Protein AF-A0A259YCR8-F1 (afdb_monomer_lite)

Foldseek 3Di:
DEADDCVLVVQPCVVVPPQKFKQFADPDLWDQDPVQKTKHKIKIAGFLDPVSQVSCCVVVVCHPVNCVPDDVLSRLQIKIKMWIDHPPDDIYIYIRDRALVSVQVCCCVPVVDHDDPLNRLLNVLSRLLSNQQLFFPVCLLLSLVLSLLSLLLSQLPPPVDPLSVLLCVPPVVVSVVVNVVSVVVSVVRSVVSVVVVHDSCRTSSNDHPVRSLVVSLVSLLVDDDDDQSVVLNVVLVVLVVVVVVCVVDPDVVSVVVNVVSSRHVSNSNSVRRSNRSSCVSVVVVVVPPPDDDDDDDDDDDDDPDDDDDPPPPDDDDDDDDDDDDDDDDDYDDDDDD

Sequence (337 aa):
MARYLPANDPYELRDFTYMRIEQHDFDPRTVDLPDWRTLRLFTTRAQLGRELFEHLETERGIAEHSLTAIDIRELTRPSFCASLTGSDQPIDVWEYMRTPDELAHHLAVDAGVELPDTARLHMHADSTLAEYADLHLDNLGLVFQVESLRRDLAVLSESATDDAAIAAQTHTPELLQHLQTVEAQLDVHRAATVLGETSSHELIGTLDDEVTREARVAELRSWPGGDHTRATVENLHEAIEVSRAAAHHDVVDHIDRSIDLTRDFSTDMSHVRIREWSEQATGLDRSKLVQTERRVAGTQATGIRYEPRVDHLNRSPVGPHRRRFDAPPPAQRRPTM

Radius of gyration: 26.21 Å; chains: 1; bounding box: 49×85×87 Å

pLDDT: mean 76.66, std 19.99, range [27.73, 96.88]

Structure (mmCIF, N/CA/C/O backbone):
data_AF-A0A259YCR8-F1
#
_entry.id   AF-A0A259YCR8-F1
#
loop_
_atom_site.group_PDB
_atom_site.id
_atom_site.type_symbol
_atom_site.label_atom_id
_atom_site.label_alt_id
_atom_site.label_comp_id
_atom_site.label_asym_id
_atom_site.label_entity_id
_atom_site.label_seq_id
_atom_site.pdbx_PDB_ins_code
_atom_site.Cartn_x
_atom_site.Cartn_y
_atom_site.Cartn_z
_atom_site.occupancy
_atom_site.B_iso_or_equiv
_atom_site.auth_seq_id
_atom_site.auth_comp_id
_atom_site.auth_asym_id
_atom_site.auth_atom_id
_atom_site.pdbx_PDB_model_num
ATOM 1 N N . MET A 1 1 ? -0.801 -26.664 -6.034 1.00 55.19 1 MET A N 1
ATOM 2 C CA . MET A 1 1 ? -1.018 -26.303 -7.449 1.00 55.19 1 MET A CA 1
ATOM 3 C C . MET A 1 1 ? -0.803 -24.807 -7.575 1.00 55.19 1 MET A C 1
ATOM 5 O O . MET A 1 1 ? -1.453 -24.056 -6.864 1.00 55.19 1 MET A O 1
ATOM 9 N N . ALA A 1 2 ? 0.120 -24.374 -8.434 1.00 63.59 2 ALA A N 1
ATOM 10 C CA . ALA A 1 2 ? 0.360 -22.948 -8.645 1.00 63.59 2 ALA A CA 1
ATOM 11 C C . ALA A 1 2 ? -0.602 -22.384 -9.706 1.00 63.59 2 ALA A C 1
ATOM 13 O O . ALA A 1 2 ? -0.761 -22.977 -10.776 1.00 63.59 2 ALA A O 1
ATOM 14 N N . ARG A 1 3 ? -1.230 -21.245 -9.413 1.00 78.38 3 ARG A N 1
ATOM 15 C CA . ARG A 1 3 ? -2.087 -20.459 -10.306 1.00 78.38 3 ARG A CA 1
ATOM 16 C C . ARG A 1 3 ? -1.306 -19.222 -10.739 1.00 78.38 3 ARG A C 1
ATOM 18 O O . ARG A 1 3 ? -1.107 -18.304 -9.953 1.00 78.38 3 ARG A O 1
ATOM 25 N N . TYR A 1 4 ? -0.865 -19.232 -11.991 1.00 81.50 4 TYR A N 1
ATOM 26 C CA . TYR A 1 4 ? -0.152 -18.137 -12.642 1.00 81.50 4 TYR A CA 1
ATOM 27 C C . TYR A 1 4 ? -0.890 -17.767 -13.928 1.00 81.50 4 TYR A C 1
ATOM 29 O O . TYR A 1 4 ? -1.322 -18.653 -14.672 1.00 81.50 4 TYR A O 1
ATOM 37 N N . LEU A 1 5 ? -1.040 -16.467 -14.176 1.00 81.38 5 LEU A N 1
ATOM 38 C CA . LEU A 1 5 ? -1.715 -15.916 -15.346 1.00 81.38 5 LEU A CA 1
ATOM 39 C C . LEU A 1 5 ? -0.681 -15.183 -16.219 1.00 81.38 5 LEU A C 1
ATOM 41 O O . LEU A 1 5 ? -0.393 -14.022 -15.946 1.00 81.38 5 LEU A O 1
ATOM 45 N N . PRO A 1 6 ? -0.150 -15.794 -17.299 1.00 82.12 6 PRO A N 1
ATOM 46 C CA . PRO A 1 6 ? 0.869 -15.156 -18.146 1.00 82.12 6 PRO A CA 1
ATOM 47 C C . PRO A 1 6 ? 0.427 -13.819 -18.762 1.00 82.12 6 PRO A C 1
ATOM 49 O O . PRO A 1 6 ? 1.246 -12.964 -19.067 1.00 82.12 6 PRO A O 1
ATOM 52 N N . ALA A 1 7 ? -0.883 -13.602 -18.924 1.00 84.38 7 ALA A N 1
ATOM 53 C CA . ALA A 1 7 ? -1.431 -12.325 -19.384 1.00 84.38 7 ALA A CA 1
ATOM 54 C C . ALA A 1 7 ? -1.259 -11.177 -18.367 1.00 84.38 7 ALA A C 1
ATOM 56 O O . ALA A 1 7 ? -1.391 -10.011 -18.740 1.00 84.38 7 ALA A O 1
ATOM 57 N N . ASN A 1 8 ? -0.977 -11.486 -17.100 1.00 84.75 8 ASN A N 1
ATOM 58 C CA . ASN A 1 8 ? -0.724 -10.519 -16.033 1.00 84.75 8 ASN A CA 1
ATOM 59 C C . ASN A 1 8 ? 0.773 -10.258 -15.809 1.00 84.75 8 ASN A C 1
ATOM 61 O O . ASN A 1 8 ? 1.111 -9.336 -15.075 1.00 84.75 8 ASN A O 1
ATOM 65 N N . ASP A 1 9 ? 1.644 -11.007 -16.486 1.00 83.56 9 ASP A N 1
ATOM 66 C CA . ASP A 1 9 ? 3.096 -10.847 -16.452 1.00 83.56 9 ASP A CA 1
ATOM 67 C C . ASP A 1 9 ? 3.662 -10.770 -17.887 1.00 83.56 9 ASP A C 1
ATOM 69 O O . ASP A 1 9 ? 4.255 -11.722 -18.401 1.00 83.56 9 ASP A O 1
ATOM 73 N N . PRO A 1 10 ? 3.454 -9.639 -18.591 1.00 81.88 10 PRO A N 1
ATOM 74 C CA . PRO A 1 10 ? 3.859 -9.483 -19.991 1.00 81.88 10 PRO A CA 1
ATOM 75 C C . PRO A 1 10 ? 5.384 -9.483 -20.201 1.00 81.88 10 PRO A C 1
ATOM 77 O O . PRO A 1 10 ? 5.845 -9.557 -21.346 1.00 81.88 10 PRO A O 1
ATOM 80 N N . TYR A 1 11 ? 6.169 -9.415 -19.123 1.00 83.25 11 TYR A N 1
ATOM 81 C CA . TYR A 1 11 ? 7.629 -9.386 -19.153 1.00 83.25 11 TYR A CA 1
ATOM 82 C C . TYR A 1 11 ? 8.285 -10.646 -18.557 1.00 83.25 11 TYR A C 1
ATOM 84 O O . TYR A 1 11 ? 9.507 -10.720 -18.583 1.00 83.25 11 TYR A O 1
ATOM 92 N N . GLU A 1 12 ? 7.501 -11.643 -18.122 1.00 82.31 12 GLU A N 1
ATOM 93 C CA . GLU A 1 12 ? 7.972 -12.907 -17.511 1.00 82.31 12 GLU A CA 1
ATOM 94 C C . GLU A 1 12 ? 8.802 -12.710 -16.221 1.00 82.31 12 GLU A C 1
ATOM 96 O O . GLU A 1 12 ? 9.671 -13.507 -15.866 1.00 82.31 12 GLU A O 1
ATOM 101 N N . LEU A 1 13 ? 8.455 -11.665 -15.461 1.00 82.19 13 LEU A N 1
ATOM 102 C CA . LEU A 1 13 ? 9.051 -11.290 -14.177 1.00 82.19 13 LEU A CA 1
ATOM 103 C C . LEU A 1 13 ? 8.842 -12.337 -13.072 1.00 82.19 13 LEU A C 1
ATOM 105 O O . LEU A 1 13 ? 9.483 -12.245 -12.024 1.00 82.19 13 LEU A O 1
ATOM 109 N N . ARG A 1 14 ? 7.949 -13.316 -13.261 1.00 80.00 14 ARG A N 1
ATOM 110 C CA . ARG A 1 14 ? 7.678 -14.389 -12.295 1.00 80.00 14 ARG A CA 1
ATOM 111 C C . ARG A 1 14 ? 8.935 -15.139 -11.883 1.00 80.00 14 ARG A C 1
ATOM 113 O O . ARG A 1 14 ? 9.144 -15.352 -10.688 1.00 80.00 14 ARG A O 1
ATOM 120 N N . ASP A 1 15 ? 9.759 -15.499 -12.861 1.00 73.94 15 ASP A N 1
ATOM 121 C CA . ASP A 1 15 ? 11.002 -16.238 -12.641 1.00 73.94 15 ASP A CA 1
ATOM 122 C C . ASP A 1 15 ? 12.147 -15.303 -12.186 1.00 73.94 15 ASP A C 1
ATOM 124 O O . ASP A 1 15 ? 13.208 -15.758 -11.756 1.00 73.94 15 ASP A O 1
ATOM 128 N N . PHE A 1 16 ? 11.914 -13.984 -12.191 1.00 73.44 16 PHE A N 1
ATOM 129 C CA . PHE A 1 16 ? 12.841 -12.947 -11.736 1.00 73.44 16 PHE A CA 1
ATOM 130 C C . PHE A 1 16 ? 12.742 -12.684 -10.219 1.00 73.44 16 PHE A C 1
ATOM 132 O O . PHE A 1 16 ? 12.658 -11.552 -9.736 1.00 73.44 16 PHE A O 1
ATOM 139 N N . THR A 1 17 ? 12.744 -13.762 -9.432 1.00 59.66 17 THR A N 1
ATOM 140 C CA . THR A 1 17 ? 12.384 -13.752 -8.003 1.00 59.66 17 THR A CA 1
ATOM 141 C C . THR A 1 17 ? 13.318 -12.926 -7.113 1.00 59.66 17 THR A C 1
ATOM 143 O O . THR A 1 17 ? 12.891 -12.449 -6.066 1.00 59.66 17 THR A O 1
ATOM 146 N N . TYR A 1 18 ? 14.583 -12.745 -7.506 1.00 58.38 18 TYR A N 1
ATOM 147 C CA . TYR A 1 18 ? 15.628 -12.145 -6.662 1.00 58.38 18 TYR A CA 1
ATOM 148 C C . TYR A 1 18 ? 15.601 -10.609 -6.572 1.00 58.38 18 TYR A C 1
ATOM 150 O O . TYR A 1 18 ? 16.299 -10.057 -5.729 1.00 58.38 18 TYR A O 1
ATOM 158 N N . MET A 1 19 ? 14.799 -9.930 -7.400 1.00 62.97 19 MET A N 1
ATOM 159 C CA . MET A 1 19 ? 14.657 -8.459 -7.419 1.00 62.97 19 MET A CA 1
ATOM 160 C C . MET A 1 19 ? 13.206 -8.005 -7.178 1.00 62.97 19 MET A C 1
ATOM 162 O O . MET A 1 19 ? 12.819 -6.883 -7.522 1.00 62.97 19 MET A O 1
ATOM 166 N N . ARG A 1 20 ? 12.368 -8.897 -6.634 1.00 71.69 20 ARG A N 1
ATOM 167 C CA . ARG A 1 20 ? 10.995 -8.573 -6.241 1.00 71.69 20 ARG A CA 1
ATOM 168 C C . ARG A 1 20 ? 11.004 -8.019 -4.822 1.00 71.69 20 ARG A C 1
ATOM 170 O O . ARG A 1 20 ? 11.375 -8.717 -3.884 1.00 71.69 20 ARG A O 1
ATOM 177 N N . ILE A 1 21 ? 10.555 -6.779 -4.674 1.00 74.81 21 ILE A N 1
ATOM 178 C CA . ILE A 1 21 ? 10.291 -6.173 -3.370 1.00 74.81 21 ILE A CA 1
ATOM 179 C C . ILE A 1 21 ? 8.923 -6.666 -2.911 1.00 74.81 21 ILE A C 1
ATOM 181 O O . ILE A 1 21 ? 7.919 -6.444 -3.594 1.00 74.81 21 ILE A O 1
ATOM 185 N N . GLU A 1 22 ? 8.899 -7.360 -1.777 1.00 76.19 22 GLU A N 1
ATOM 186 C CA . GLU A 1 22 ? 7.677 -7.783 -1.097 1.00 76.19 22 GLU A CA 1
ATOM 187 C C . GLU A 1 22 ? 7.217 -6.651 -0.169 1.00 76.19 22 GLU A C 1
ATOM 189 O O . GLU A 1 22 ? 7.968 -6.210 0.696 1.00 76.19 22 GLU A O 1
ATOM 194 N N . GLN A 1 23 ? 6.007 -6.141 -0.394 1.00 73.19 23 GLN A N 1
ATOM 195 C CA . GLN A 1 23 ? 5.425 -5.029 0.357 1.00 73.19 23 GLN A CA 1
ATOM 196 C C . GLN A 1 23 ? 4.625 -5.573 1.543 1.00 73.19 23 GLN A C 1
ATOM 198 O O . GLN A 1 23 ? 3.886 -6.550 1.402 1.00 73.19 23 GLN A O 1
ATOM 203 N N . HIS A 1 24 ? 4.821 -4.954 2.708 1.00 62.03 24 HIS A N 1
ATOM 204 C CA . HIS A 1 24 ? 4.624 -5.593 4.008 1.00 62.03 24 HIS A CA 1
ATOM 205 C C . HIS A 1 24 ? 4.220 -4.571 5.079 1.00 62.03 24 HIS A C 1
ATOM 207 O O . HIS A 1 24 ? 5.103 -4.089 5.788 1.00 62.03 24 HIS A O 1
ATOM 213 N N . ASP A 1 25 ? 2.926 -4.264 5.239 1.00 54.66 25 ASP A N 1
ATOM 214 C CA . ASP A 1 25 ? 2.498 -3.241 6.215 1.00 54.66 25 ASP A CA 1
ATOM 215 C C . ASP A 1 25 ? 1.261 -3.555 7.097 1.00 54.66 25 ASP A C 1
ATOM 217 O O . ASP A 1 25 ? 1.066 -2.826 8.068 1.00 54.66 25 ASP A O 1
ATOM 221 N N . PHE A 1 26 ? 0.455 -4.613 6.875 1.00 55.94 26 PHE A N 1
ATOM 222 C CA . PHE A 1 26 ? -0.648 -5.023 7.801 1.00 55.94 26 PHE A CA 1
ATOM 223 C C . PHE A 1 26 ? -0.483 -6.428 8.415 1.00 55.94 26 PHE A C 1
ATOM 225 O O . PHE A 1 26 ? 0.223 -7.246 7.839 1.00 55.94 26 PHE A O 1
ATOM 232 N N . ASP A 1 27 ? -1.116 -6.736 9.553 1.00 51.41 27 ASP A N 1
ATOM 233 C CA . ASP A 1 27 ? -0.975 -8.012 10.291 1.00 51.41 27 ASP A CA 1
ATOM 234 C C . ASP A 1 27 ? -2.358 -8.589 10.705 1.00 51.41 27 ASP A C 1
ATOM 236 O O . ASP A 1 27 ? -3.289 -7.809 10.910 1.00 51.41 27 ASP A O 1
ATOM 240 N N . PRO A 1 28 ? -2.552 -9.922 10.826 1.00 52.47 28 PRO A N 1
ATOM 241 C CA . PRO A 1 28 ? -1.683 -10.992 10.366 1.00 52.47 28 PRO A CA 1
ATOM 242 C C . PRO A 1 28 ? -1.916 -11.314 8.890 1.00 52.47 28 PRO A C 1
ATOM 244 O O . PRO A 1 28 ? -2.983 -11.780 8.486 1.00 52.47 28 PRO A O 1
ATOM 247 N N . ARG A 1 29 ? -0.845 -11.204 8.092 1.00 66.75 29 ARG A N 1
ATOM 248 C CA . ARG A 1 29 ? -0.756 -11.696 6.695 1.00 66.75 29 ARG A CA 1
ATOM 249 C C . ARG A 1 29 ? -0.945 -13.208 6.561 1.00 66.75 29 ARG A C 1
ATOM 251 O O . ARG A 1 29 ? -0.813 -13.721 5.460 1.00 66.75 29 ARG A O 1
ATOM 258 N N . THR A 1 30 ? -1.216 -13.895 7.665 1.00 75.56 30 THR A N 1
ATOM 259 C CA . THR A 1 30 ? -1.176 -15.336 7.887 1.00 75.56 30 THR A CA 1
ATOM 260 C C . THR A 1 30 ? -2.463 -15.701 8.628 1.00 75.56 30 THR A C 1
ATOM 262 O O . THR A 1 30 ? -2.512 -15.672 9.854 1.00 75.56 30 THR A O 1
ATOM 265 N N . VAL A 1 31 ? -3.540 -15.959 7.884 1.00 81.38 31 VAL A N 1
ATOM 266 C CA . VAL A 1 31 ? -4.865 -16.247 8.450 1.00 81.38 31 VAL A CA 1
ATOM 267 C C . VAL A 1 31 ? -5.023 -17.752 8.623 1.00 81.38 31 VAL A C 1
ATOM 269 O O . VAL A 1 31 ? -5.090 -18.488 7.636 1.00 81.38 31 VAL A O 1
ATOM 272 N N . ASP A 1 32 ? -5.119 -18.205 9.871 1.00 85.00 32 ASP A N 1
ATOM 273 C CA . ASP A 1 32 ? -5.504 -19.580 10.181 1.00 85.00 32 ASP A CA 1
ATOM 274 C C . ASP A 1 32 ? -6.993 -19.784 9.879 1.00 85.00 32 ASP A C 1
ATOM 276 O O . ASP A 1 32 ? -7.882 -19.175 10.481 1.00 85.00 32 ASP A O 1
ATOM 280 N N . LEU A 1 33 ? -7.263 -20.644 8.902 1.00 86.56 33 LEU A N 1
ATOM 281 C CA . LEU A 1 33 ? -8.600 -20.987 8.452 1.00 86.56 33 LEU A CA 1
ATOM 282 C C . LEU A 1 33 ? -9.226 -22.052 9.374 1.00 86.56 33 LEU A C 1
ATOM 284 O O . LEU A 1 33 ? -8.511 -22.868 9.963 1.00 86.56 33 LEU A O 1
ATOM 288 N N . PRO A 1 34 ? -10.571 -22.133 9.457 1.00 85.75 34 PRO A N 1
ATOM 289 C CA . PRO A 1 34 ? -11.269 -23.108 10.309 1.00 85.75 34 PRO A CA 1
ATOM 290 C C . PRO A 1 34 ? -10.974 -24.590 10.012 1.00 85.75 34 PRO A C 1
ATOM 292 O O . PRO A 1 34 ? -11.392 -25.461 10.774 1.00 85.75 34 PRO A O 1
ATOM 295 N N . ASP A 1 35 ? -10.298 -24.886 8.900 1.00 86.06 35 ASP A N 1
ATOM 296 C CA . ASP A 1 35 ? -9.906 -26.223 8.452 1.00 86.06 35 ASP A CA 1
ATOM 297 C C . ASP A 1 35 ? -8.405 -26.527 8.625 1.00 86.06 35 ASP A C 1
ATOM 299 O O . ASP A 1 35 ? -7.906 -27.491 8.043 1.00 86.06 35 ASP A O 1
ATOM 303 N N . TRP A 1 36 ? -7.707 -25.758 9.472 1.00 85.88 36 TRP A N 1
ATOM 304 C CA . TRP A 1 36 ? -6.279 -25.918 9.804 1.00 85.88 36 TRP A CA 1
ATOM 305 C C . TRP A 1 36 ? -5.317 -25.654 8.636 1.00 85.88 36 TRP A C 1
ATOM 307 O O . TRP A 1 36 ? -4.146 -26.036 8.693 1.00 85.88 36 TRP A O 1
ATOM 317 N N . ARG A 1 37 ? -5.798 -24.997 7.575 1.00 89.38 37 ARG A N 1
ATOM 318 C CA . ARG A 1 37 ? -4.943 -24.360 6.571 1.00 89.38 37 ARG A CA 1
ATOM 319 C C . ARG A 1 37 ? -4.584 -22.945 7.018 1.00 89.38 37 ARG A C 1
ATOM 321 O O . ARG A 1 37 ? -5.384 -22.274 7.657 1.00 89.38 37 ARG A O 1
ATOM 328 N N . THR A 1 38 ? -3.427 -22.468 6.594 1.00 89.19 38 THR A N 1
ATOM 329 C CA . THR A 1 38 ? -2.919 -21.129 6.879 1.00 89.19 38 THR A CA 1
ATOM 330 C C . THR A 1 38 ? -2.735 -20.381 5.558 1.00 89.19 38 THR A C 1
ATOM 332 O O . THR A 1 38 ? -1.948 -20.801 4.703 1.00 89.19 38 THR A O 1
ATOM 335 N N . LEU A 1 39 ? -3.494 -19.297 5.370 1.00 89.19 39 LEU A N 1
ATOM 336 C CA . LEU A 1 39 ? -3.458 -18.431 4.189 1.00 89.19 39 LEU A CA 1
ATOM 337 C C . LEU A 1 39 ? -2.448 -17.298 4.395 1.00 89.19 39 LEU A C 1
ATOM 339 O O . LEU A 1 39 ? -2.686 -16.416 5.216 1.00 89.19 39 LEU A O 1
ATOM 343 N N . ARG A 1 40 ? -1.377 -17.276 3.600 1.00 88.50 40 ARG A N 1
ATOM 344 C CA . ARG A 1 40 ? -0.468 -16.135 3.468 1.00 88.50 40 ARG A CA 1
ATOM 345 C C . ARG A 1 40 ? -0.933 -15.204 2.346 1.00 88.50 40 ARG A C 1
ATOM 347 O O . ARG A 1 40 ? -1.175 -15.679 1.237 1.00 88.50 40 ARG A O 1
ATOM 354 N N . LEU A 1 41 ? -0.984 -13.898 2.595 1.00 88.12 41 LEU A N 1
ATOM 355 C CA . LEU A 1 41 ? -1.260 -12.847 1.603 1.00 88.12 41 LEU A CA 1
ATOM 356 C C . LEU A 1 41 ? -0.078 -11.883 1.516 1.00 88.12 41 LEU A C 1
ATOM 358 O O . LEU A 1 41 ? 0.503 -11.532 2.541 1.00 88.12 41 LEU A O 1
ATOM 362 N N . PHE A 1 42 ? 0.287 -11.467 0.303 1.00 84.50 42 PHE A N 1
ATOM 363 C CA . PHE A 1 42 ? 1.395 -10.535 0.088 1.00 84.50 42 PHE A CA 1
ATOM 364 C C . PHE A 1 42 ? 1.293 -9.817 -1.264 1.00 84.50 42 PHE A C 1
ATOM 3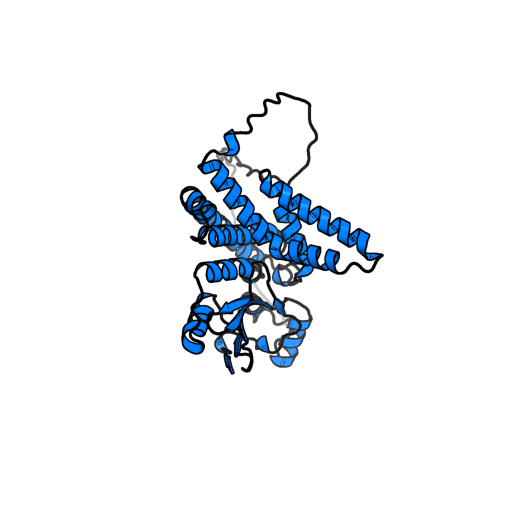66 O O . PHE A 1 42 ? 0.751 -10.348 -2.238 1.00 84.50 42 PHE A O 1
ATOM 373 N N . THR A 1 43 ? 1.848 -8.608 -1.331 1.00 86.19 43 THR A N 1
ATOM 374 C CA . THR A 1 43 ? 1.972 -7.824 -2.567 1.00 86.19 43 THR A CA 1
ATOM 375 C C . THR A 1 43 ? 3.444 -7.747 -2.954 1.00 86.19 43 THR A C 1
ATOM 377 O O . THR A 1 43 ? 4.316 -7.652 -2.096 1.00 86.19 43 THR A O 1
ATOM 380 N N . THR A 1 44 ? 3.747 -7.800 -4.249 1.00 84.00 44 THR A N 1
ATOM 381 C CA . THR A 1 44 ? 5.123 -7.673 -4.756 1.00 84.00 44 THR A CA 1
ATOM 382 C C . THR A 1 44 ? 5.198 -6.696 -5.917 1.00 84.00 44 THR A C 1
ATOM 384 O O . THR A 1 44 ? 4.229 -6.552 -6.658 1.00 84.00 44 THR A O 1
ATOM 387 N N . ARG A 1 45 ? 6.364 -6.086 -6.131 1.00 85.62 45 ARG A N 1
ATOM 388 C CA . ARG A 1 45 ? 6.706 -5.364 -7.367 1.00 85.62 45 ARG A CA 1
ATOM 389 C C . ARG A 1 45 ? 8.126 -5.700 -7.805 1.00 85.62 45 ARG A C 1
ATOM 391 O O . ARG A 1 45 ? 8.944 -6.073 -6.966 1.00 85.62 45 ARG A O 1
ATOM 398 N N . ALA A 1 46 ? 8.449 -5.518 -9.082 1.00 84.12 46 ALA A N 1
ATOM 399 C CA . ALA A 1 46 ? 9.851 -5.460 -9.485 1.00 84.12 46 ALA A CA 1
ATOM 400 C C . ALA A 1 46 ? 10.495 -4.151 -8.987 1.00 84.12 46 ALA A C 1
ATOM 402 O O . ALA A 1 46 ? 9.850 -3.095 -8.940 1.00 84.12 46 ALA A O 1
ATOM 403 N N . GLN A 1 47 ? 11.771 -4.217 -8.616 1.00 84.75 47 GLN A N 1
ATOM 404 C CA . GLN A 1 47 ? 12.608 -3.034 -8.441 1.00 84.75 47 GLN A CA 1
ATOM 405 C C . GLN A 1 47 ? 13.133 -2.569 -9.804 1.00 84.75 47 GLN A C 1
ATOM 407 O O . GLN A 1 47 ? 13.619 -3.386 -10.587 1.00 84.75 47 GLN A O 1
ATOM 412 N N . LEU A 1 48 ? 13.091 -1.262 -10.080 1.00 84.12 48 LEU A N 1
ATOM 413 C CA . LEU A 1 48 ? 13.757 -0.661 -11.244 1.00 84.12 48 LEU A CA 1
ATOM 414 C C . LEU A 1 48 ? 15.274 -0.585 -11.000 1.00 84.12 48 LEU A C 1
ATOM 416 O O . LEU A 1 48 ? 15.842 0.485 -10.793 1.00 84.12 48 LEU A O 1
ATOM 420 N N . GLY A 1 49 ? 15.909 -1.755 -10.967 1.00 82.12 49 GLY A N 1
ATOM 421 C CA . GLY A 1 49 ? 17.348 -1.939 -10.805 1.00 82.12 49 GLY A CA 1
ATOM 422 C C . GLY A 1 49 ? 18.044 -2.283 -12.119 1.00 82.12 49 GLY A C 1
ATOM 423 O O . GLY A 1 49 ? 17.407 -2.620 -13.120 1.00 82.12 49 GLY A O 1
ATOM 424 N N . ARG A 1 50 ? 19.378 -2.252 -12.100 1.00 82.94 50 ARG A N 1
ATOM 425 C CA . ARG A 1 50 ? 20.220 -2.666 -13.233 1.00 82.94 50 ARG A CA 1
ATOM 426 C C . ARG A 1 50 ? 19.919 -4.109 -13.645 1.00 82.94 50 ARG A C 1
ATOM 428 O O . ARG A 1 50 ? 19.823 -4.417 -14.825 1.00 82.94 50 ARG A O 1
ATOM 435 N N . GLU A 1 51 ? 19.739 -4.967 -12.655 1.00 85.50 51 GLU A N 1
ATOM 436 C CA . GLU A 1 51 ? 19.497 -6.397 -12.783 1.00 85.50 51 GLU A CA 1
ATOM 437 C C . GLU A 1 51 ? 18.190 -6.671 -13.545 1.00 85.50 51 GLU A C 1
ATOM 439 O O . GLU A 1 51 ? 18.127 -7.610 -14.336 1.00 85.50 51 GLU A O 1
ATOM 444 N N . LEU A 1 52 ? 17.156 -5.834 -13.357 1.00 85.38 52 LEU A N 1
ATOM 445 C CA . LEU A 1 52 ? 15.904 -5.933 -14.116 1.00 85.38 52 LEU A CA 1
ATOM 446 C C . LEU A 1 52 ? 16.143 -5.648 -15.601 1.00 85.38 52 LEU A C 1
ATOM 448 O O . LEU A 1 52 ? 15.646 -6.381 -16.452 1.00 85.38 52 LEU A O 1
ATOM 452 N N . PHE A 1 53 ? 16.924 -4.616 -15.924 1.00 82.38 53 PHE A N 1
ATOM 453 C CA . PHE A 1 53 ? 17.264 -4.309 -17.313 1.00 82.38 53 PHE A CA 1
ATOM 454 C C . PHE A 1 53 ? 18.167 -5.384 -17.938 1.00 82.38 53 PHE A C 1
ATOM 456 O O . PHE A 1 53 ? 17.939 -5.758 -19.086 1.00 82.38 53 PHE A O 1
ATOM 463 N N . GLU A 1 54 ? 19.105 -5.966 -17.181 1.00 84.88 54 GLU A N 1
ATOM 464 C CA . GLU A 1 54 ? 19.903 -7.121 -17.628 1.00 84.88 54 GLU A CA 1
ATOM 465 C C . GLU A 1 54 ? 19.028 -8.358 -17.917 1.00 84.88 54 GLU A C 1
ATOM 467 O O . GLU A 1 54 ? 19.253 -9.056 -18.909 1.00 84.88 54 GLU A O 1
ATOM 472 N N . HIS A 1 55 ? 17.996 -8.615 -17.106 1.00 85.00 55 HIS A N 1
ATOM 473 C CA . HIS A 1 55 ? 17.019 -9.685 -17.344 1.00 85.00 55 HIS A CA 1
ATOM 474 C C . HIS A 1 55 ? 16.148 -9.420 -18.582 1.00 85.00 55 HIS A C 1
ATOM 476 O O . HIS A 1 55 ? 15.990 -10.308 -19.420 1.00 85.00 55 HIS A O 1
ATOM 482 N N . LEU A 1 56 ? 15.641 -8.195 -18.755 1.00 84.81 56 LEU A N 1
ATOM 483 C CA . LEU A 1 56 ? 14.866 -7.800 -19.939 1.00 84.81 56 LEU A CA 1
ATOM 484 C C . LEU A 1 56 ? 15.701 -7.871 -21.230 1.00 84.81 56 LEU A C 1
ATOM 486 O O . LEU A 1 56 ? 15.193 -8.302 -22.268 1.00 84.81 56 LEU A O 1
ATOM 490 N N . GLU A 1 57 ? 16.987 -7.517 -21.179 1.00 85.50 57 GLU A N 1
ATOM 491 C CA . GLU A 1 57 ? 17.896 -7.678 -22.316 1.00 85.50 57 GLU A CA 1
ATOM 492 C C . GLU A 1 57 ? 18.172 -9.162 -22.609 1.00 85.50 57 GLU A C 1
ATOM 494 O O . GLU A 1 57 ? 18.106 -9.575 -23.767 1.00 85.50 57 GLU A O 1
ATOM 499 N N . THR A 1 58 ? 18.412 -9.978 -21.577 1.00 84.75 58 THR A N 1
ATOM 500 C CA . THR A 1 58 ? 18.794 -11.393 -21.729 1.00 84.75 58 THR A CA 1
ATOM 501 C C . THR A 1 58 ? 17.629 -12.284 -22.170 1.00 84.75 58 THR A C 1
ATOM 503 O O . THR A 1 58 ? 17.762 -13.018 -23.148 1.00 84.75 58 THR A O 1
ATOM 506 N N . GLU A 1 59 ? 16.483 -12.214 -21.486 1.00 83.94 59 GLU A N 1
ATOM 507 C CA . GLU A 1 59 ? 15.344 -13.121 -21.712 1.00 83.94 59 GLU A CA 1
ATOM 508 C C . GLU A 1 59 ? 14.360 -12.596 -22.770 1.00 83.94 59 GLU A C 1
ATOM 510 O O . GLU A 1 59 ? 13.693 -13.377 -23.452 1.00 83.94 59 GLU A O 1
ATOM 515 N N . ARG A 1 60 ? 14.258 -11.268 -22.939 1.00 79.12 60 ARG A N 1
ATOM 516 C CA . ARG A 1 60 ? 13.293 -10.635 -23.864 1.00 79.12 60 ARG A CA 1
ATOM 517 C C . ARG A 1 60 ? 13.956 -9.944 -25.061 1.00 79.12 60 ARG A C 1
ATOM 519 O O . ARG A 1 60 ? 13.251 -9.554 -25.991 1.00 79.12 60 ARG A O 1
ATOM 526 N N . GLY A 1 61 ? 15.284 -9.788 -25.071 1.00 81.75 61 GLY A N 1
ATOM 527 C CA . GLY A 1 61 ? 16.002 -9.028 -26.102 1.00 81.75 61 GLY A CA 1
ATOM 528 C C . GLY A 1 61 ? 15.743 -7.517 -26.048 1.0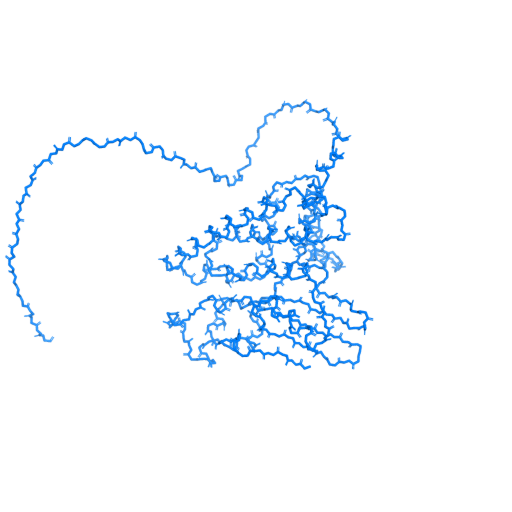0 81.75 61 GLY A C 1
ATOM 529 O O . GLY A 1 61 ? 15.979 -6.819 -27.035 1.00 81.75 61 GLY A O 1
ATOM 530 N N . ILE A 1 62 ? 15.215 -7.008 -24.929 1.00 79.81 62 ILE A N 1
ATOM 531 C CA . ILE A 1 62 ? 14.825 -5.606 -24.760 1.00 79.81 62 ILE A CA 1
ATOM 532 C C . ILE A 1 62 ? 15.968 -4.861 -24.066 1.00 79.81 62 ILE A C 1
ATOM 534 O O . ILE A 1 62 ? 16.033 -4.796 -22.842 1.00 79.81 62 ILE A O 1
ATOM 538 N N . ALA A 1 63 ? 16.879 -4.295 -24.855 1.00 70.62 63 ALA A N 1
ATOM 539 C CA . ALA A 1 63 ? 17.999 -3.526 -24.322 1.00 70.62 63 ALA A CA 1
ATOM 540 C C . ALA A 1 63 ? 17.546 -2.195 -23.687 1.00 70.62 63 ALA A C 1
ATOM 542 O O . ALA A 1 63 ? 16.640 -1.534 -24.197 1.00 70.62 63 ALA A O 1
ATOM 543 N N . GLU A 1 64 ? 18.242 -1.753 -22.637 1.00 64.94 64 GLU A N 1
ATOM 544 C CA . GLU A 1 64 ? 17.949 -0.533 -21.858 1.00 64.94 64 GLU A CA 1
ATOM 545 C C . GLU A 1 64 ? 17.767 0.727 -22.731 1.00 64.94 64 GLU A C 1
ATOM 547 O O . GLU A 1 64 ? 16.819 1.491 -22.579 1.00 64.94 64 GLU A O 1
ATOM 552 N N . HIS A 1 65 ? 18.607 0.917 -23.748 1.00 63.50 65 HIS A N 1
ATOM 553 C CA . HIS A 1 65 ? 18.514 2.060 -24.668 1.00 63.50 65 HIS A CA 1
ATOM 554 C C . HIS A 1 65 ? 17.303 2.003 -25.630 1.00 63.50 65 HIS A C 1
ATOM 556 O O . HIS A 1 65 ? 17.095 2.929 -26.414 1.00 63.50 65 HIS A O 1
ATOM 562 N N . SER A 1 66 ? 16.490 0.943 -25.560 1.00 62.75 66 SER A N 1
ATOM 563 C CA . SER A 1 66 ? 15.197 0.794 -26.246 1.00 62.75 66 SER A CA 1
ATOM 564 C C . SER A 1 66 ? 13.994 1.073 -25.326 1.00 62.75 66 SER A C 1
ATOM 566 O O . SER A 1 66 ? 12.865 0.735 -25.680 1.00 62.75 66 SER A O 1
ATOM 568 N N . LEU A 1 67 ? 14.212 1.721 -24.170 1.00 55.56 67 LEU A N 1
ATOM 569 C CA . LEU A 1 67 ? 13.203 2.099 -23.161 1.00 55.56 67 LEU A CA 1
ATOM 570 C C . LEU A 1 67 ? 11.931 2.776 -23.712 1.00 55.56 67 LEU A C 1
ATOM 572 O O . LEU A 1 67 ? 10.876 2.657 -23.099 1.00 55.56 67 LEU A O 1
ATOM 576 N N . THR A 1 68 ? 11.972 3.413 -24.887 1.00 57.59 68 THR A N 1
ATOM 577 C CA . THR A 1 68 ? 10.773 3.954 -25.565 1.00 57.59 68 THR A CA 1
ATOM 578 C C . THR A 1 68 ? 9.737 2.892 -25.962 1.00 57.59 68 THR A C 1
ATOM 580 O O . THR A 1 68 ? 8.616 3.249 -26.323 1.00 57.59 68 THR A O 1
ATOM 583 N N . ALA A 1 69 ? 10.087 1.603 -25.902 1.00 57.66 69 ALA A N 1
ATOM 584 C CA . ALA A 1 69 ? 9.191 0.471 -26.136 1.00 57.66 69 ALA A CA 1
ATOM 585 C C . ALA A 1 69 ? 8.651 -0.187 -24.846 1.00 57.66 69 ALA A C 1
ATOM 587 O O . ALA A 1 69 ? 7.854 -1.121 -24.943 1.00 57.66 69 ALA A O 1
ATOM 588 N N . ILE A 1 70 ? 9.074 0.259 -23.656 1.00 70.94 70 ILE A N 1
ATOM 589 C CA . ILE A 1 70 ? 8.708 -0.352 -22.369 1.00 70.94 70 ILE A CA 1
ATOM 590 C C . ILE A 1 70 ? 7.747 0.564 -21.610 1.00 70.94 70 ILE A C 1
ATOM 592 O O . ILE A 1 70 ? 8.042 1.738 -21.397 1.00 70.94 70 ILE A O 1
ATOM 596 N N . ASP A 1 71 ? 6.619 0.026 -21.142 1.00 78.56 71 ASP A N 1
ATOM 597 C CA . ASP A 1 71 ? 5.777 0.736 -20.182 1.00 78.56 71 ASP A CA 1
ATOM 598 C C . ASP A 1 71 ? 6.291 0.456 -18.765 1.00 78.56 71 ASP A C 1
ATOM 600 O O . ASP A 1 71 ? 6.052 -0.615 -18.203 1.00 78.56 71 ASP A O 1
ATOM 604 N N . ILE A 1 72 ? 7.009 1.424 -18.188 1.00 78.12 72 ILE A N 1
ATOM 605 C CA . ILE A 1 72 ? 7.565 1.339 -16.826 1.00 78.12 72 ILE A CA 1
ATOM 606 C C . ILE A 1 72 ? 6.478 0.958 -15.806 1.00 78.12 72 ILE A C 1
ATOM 608 O O . ILE A 1 72 ? 6.746 0.194 -14.883 1.00 78.12 72 ILE A O 1
ATOM 612 N N . ARG A 1 73 ? 5.233 1.407 -16.011 1.00 79.62 73 ARG A N 1
ATOM 613 C CA . ARG A 1 73 ? 4.103 1.145 -15.106 1.00 79.62 73 ARG A CA 1
ATOM 614 C C . ARG A 1 73 ? 3.676 -0.320 -15.100 1.00 79.62 73 ARG A C 1
ATOM 616 O O . ARG A 1 73 ? 3.153 -0.794 -14.098 1.00 79.62 73 ARG A O 1
ATOM 623 N N . GLU A 1 74 ? 3.885 -1.038 -16.205 1.00 82.75 74 GLU A N 1
ATOM 624 C CA . GLU A 1 74 ? 3.639 -2.482 -16.276 1.00 82.75 74 GLU A CA 1
ATOM 625 C C . GLU A 1 74 ? 4.831 -3.286 -15.716 1.00 82.75 74 GLU A C 1
ATOM 627 O O . GLU A 1 74 ? 4.616 -4.393 -15.234 1.00 82.75 74 GLU A O 1
ATOM 632 N N . LEU A 1 75 ? 6.058 -2.733 -15.690 1.00 82.38 75 LEU A N 1
ATOM 633 C CA . LEU A 1 75 ? 7.194 -3.339 -14.970 1.00 82.38 75 LEU A CA 1
ATOM 634 C C . LEU A 1 75 ? 7.053 -3.222 -13.446 1.00 82.38 75 LEU A C 1
ATOM 636 O O . LEU A 1 75 ? 7.291 -4.188 -12.725 1.00 82.38 75 LEU A O 1
ATOM 640 N N . THR A 1 76 ? 6.683 -2.044 -12.939 1.00 80.19 76 THR A N 1
ATOM 641 C CA . THR A 1 76 ? 6.574 -1.792 -11.490 1.00 80.19 76 THR A CA 1
ATOM 642 C C . THR A 1 76 ? 5.220 -2.161 -10.897 1.00 80.19 76 THR A C 1
ATOM 644 O O . THR A 1 76 ? 5.001 -1.941 -9.704 1.00 80.19 76 THR A O 1
ATOM 647 N N . ARG A 1 77 ? 4.299 -2.690 -11.711 1.00 85.56 77 ARG A N 1
ATOM 648 C CA . ARG A 1 77 ? 2.918 -2.965 -11.315 1.00 85.56 77 ARG A CA 1
ATOM 649 C C . ARG A 1 77 ? 2.862 -3.850 -10.060 1.00 85.56 77 ARG A C 1
ATOM 651 O O . ARG A 1 77 ? 3.532 -4.887 -10.037 1.00 85.56 77 ARG A O 1
ATOM 658 N N . PRO A 1 78 ? 2.026 -3.522 -9.054 1.00 87.56 78 PRO A N 1
ATOM 659 C CA . PRO A 1 78 ? 1.771 -4.444 -7.957 1.00 87.56 78 PRO A CA 1
ATOM 660 C C . PRO A 1 78 ? 1.210 -5.767 -8.484 1.00 87.56 78 PRO A C 1
ATOM 662 O O . PRO A 1 78 ? 0.240 -5.802 -9.243 1.00 87.56 78 PRO A O 1
ATOM 665 N N . SER A 1 79 ? 1.836 -6.852 -8.048 1.00 87.75 79 SER A N 1
ATOM 666 C CA . SER A 1 79 ? 1.433 -8.233 -8.278 1.00 87.75 79 SER A CA 1
ATOM 667 C C . SER A 1 79 ? 0.966 -8.826 -6.956 1.00 87.75 79 SER A C 1
ATOM 669 O O . SER A 1 79 ? 1.772 -9.084 -6.054 1.00 87.75 79 SER A O 1
ATOM 671 N N . PHE A 1 80 ? -0.344 -9.027 -6.845 1.00 89.62 80 PHE A N 1
ATOM 672 C CA . PHE A 1 80 ? -1.003 -9.571 -5.664 1.00 89.62 80 PHE A CA 1
ATOM 673 C C . PHE A 1 80 ? -0.884 -11.094 -5.661 1.00 89.62 80 PHE A C 1
ATOM 675 O O . PHE A 1 80 ? -1.140 -11.755 -6.673 1.00 89.62 80 PHE A O 1
ATOM 682 N N . CYS A 1 81 ? -0.457 -11.641 -4.526 1.00 88.19 81 CYS A N 1
ATOM 683 C CA . CYS A 1 81 ? -0.100 -13.043 -4.384 1.00 88.19 81 CYS A CA 1
ATOM 684 C C . CYS A 1 81 ? -0.692 -13.640 -3.100 1.00 88.19 81 CYS A C 1
ATOM 686 O O . CYS A 1 81 ? -0.939 -12.945 -2.111 1.00 88.19 81 CYS A O 1
ATOM 688 N N . ALA A 1 82 ? -0.884 -14.956 -3.109 1.00 90.25 82 ALA A N 1
ATOM 689 C CA . ALA A 1 82 ? -1.249 -15.728 -1.929 1.00 90.25 82 ALA A CA 1
ATOM 690 C C . ALA A 1 82 ? -0.514 -17.069 -1.914 1.00 90.25 82 ALA A C 1
ATOM 692 O O . ALA A 1 82 ? -0.263 -17.648 -2.971 1.00 90.25 82 ALA A O 1
ATOM 693 N N . SER A 1 83 ? -0.233 -17.608 -0.731 1.00 89.50 83 SER A N 1
ATOM 694 C CA . SER A 1 83 ? 0.123 -19.020 -0.579 1.00 89.50 83 SER A CA 1
ATOM 695 C C . SER A 1 83 ? -0.692 -19.669 0.530 1.00 89.50 83 SER A C 1
ATOM 697 O O . SER A 1 83 ? -0.935 -19.071 1.571 1.00 89.50 83 SER A O 1
ATOM 699 N N . LEU A 1 84 ? -1.145 -20.896 0.308 1.00 90.06 84 LEU A N 1
ATOM 700 C CA . LEU A 1 84 ? -1.971 -21.644 1.245 1.00 90.06 84 LEU A CA 1
ATOM 701 C C . LEU A 1 84 ? -1.225 -22.911 1.651 1.00 90.06 84 LEU A C 1
ATOM 703 O O . LEU A 1 84 ? -0.820 -23.706 0.801 1.00 90.06 84 LEU A O 1
ATOM 707 N N . THR A 1 85 ? -1.028 -23.076 2.956 1.00 88.12 85 THR A N 1
ATOM 708 C CA . THR A 1 85 ? -0.282 -24.200 3.538 1.00 88.12 85 THR A CA 1
ATOM 709 C C . THR A 1 85 ? -1.201 -24.986 4.464 1.00 88.12 85 THR A C 1
ATOM 711 O O . THR A 1 85 ? -1.966 -24.388 5.209 1.00 88.12 85 THR A O 1
ATOM 714 N N . GLY A 1 86 ? -1.147 -26.316 4.433 1.00 82.50 86 GLY A N 1
ATOM 715 C CA . GLY A 1 86 ? -1.861 -27.186 5.377 1.00 82.50 86 GLY A CA 1
ATOM 716 C C . GLY A 1 86 ? -0.911 -28.212 5.991 1.00 82.50 86 GLY A C 1
ATOM 717 O O . GLY A 1 86 ? 0.178 -28.423 5.461 1.00 82.50 86 GLY A O 1
ATOM 718 N N . SER A 1 87 ? -1.322 -28.874 7.079 1.00 72.62 87 SER A N 1
ATOM 719 C CA . SER A 1 87 ? -0.460 -29.801 7.841 1.00 72.62 87 SER A CA 1
ATOM 720 C C . SER A 1 87 ? 0.186 -30.909 6.999 1.00 72.62 87 SER A C 1
ATOM 722 O O . SER A 1 87 ? 1.331 -31.278 7.245 1.00 72.62 87 SER A O 1
ATOM 724 N N . ASP A 1 88 ? -0.542 -31.417 6.000 1.00 69.00 88 ASP A N 1
ATOM 725 C CA . ASP A 1 88 ? -0.167 -32.585 5.190 1.00 69.00 88 ASP A CA 1
ATOM 726 C C . ASP A 1 88 ? -0.384 -32.359 3.676 1.00 69.00 88 ASP A C 1
ATOM 728 O O . ASP A 1 88 ? -0.490 -33.314 2.902 1.00 69.00 88 ASP A O 1
ATOM 732 N N . GLN A 1 89 ? -0.499 -31.100 3.236 1.00 66.81 89 GLN A N 1
ATOM 733 C CA . GLN A 1 89 ? -0.776 -30.739 1.838 1.00 66.81 89 GLN A CA 1
ATOM 734 C C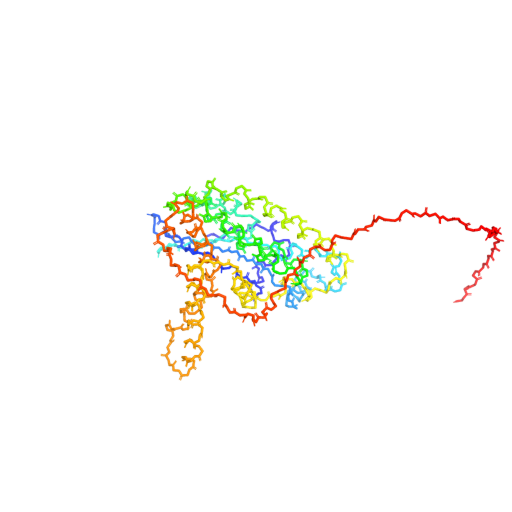 . GLN A 1 89 ? 0.382 -29.948 1.205 1.00 66.81 89 GLN A C 1
ATOM 736 O O . GLN A 1 89 ? 1.064 -29.195 1.901 1.00 66.81 89 GLN A O 1
ATOM 741 N N . PRO A 1 90 ? 0.631 -30.101 -0.113 1.00 72.81 90 PRO A N 1
ATOM 742 C CA . PRO A 1 90 ? 1.592 -29.259 -0.818 1.00 72.81 90 PRO A CA 1
ATOM 743 C C . PRO A 1 90 ? 1.132 -27.798 -0.794 1.00 72.81 90 PRO A C 1
ATOM 745 O O . PRO A 1 90 ? -0.065 -27.529 -0.818 1.00 72.81 90 PRO A O 1
ATOM 748 N N . ILE A 1 91 ? 2.082 -26.863 -0.813 1.00 80.38 91 ILE A N 1
ATOM 749 C CA . ILE A 1 91 ? 1.769 -25.431 -0.851 1.00 80.38 91 ILE A CA 1
ATOM 750 C C . ILE A 1 91 ? 1.040 -25.108 -2.169 1.00 80.38 91 ILE A C 1
ATOM 752 O O . ILE A 1 91 ? 1.555 -25.356 -3.268 1.00 80.38 91 ILE A O 1
ATOM 756 N N . ASP A 1 92 ? -0.165 -24.555 -2.058 1.00 84.44 92 ASP A N 1
ATOM 757 C CA . ASP A 1 92 ? -0.875 -23.920 -3.168 1.00 84.44 92 ASP A CA 1
ATOM 758 C C . ASP A 1 92 ? -0.453 -22.448 -3.236 1.00 84.44 92 ASP A C 1
ATOM 760 O O . ASP A 1 92 ? -0.279 -21.807 -2.203 1.00 84.44 92 ASP A O 1
ATOM 764 N N . VAL A 1 93 ? -0.246 -21.905 -4.438 1.00 87.25 93 VAL A N 1
ATOM 765 C CA . VAL A 1 93 ? 0.247 -20.527 -4.616 1.00 87.25 93 VAL A CA 1
ATOM 766 C C . VAL A 1 93 ? -0.515 -19.854 -5.750 1.00 87.25 93 VAL A C 1
ATOM 768 O O . VAL A 1 93 ? -0.670 -20.440 -6.819 1.00 87.25 93 VAL A O 1
ATOM 771 N N . TRP A 1 94 ? -0.957 -18.622 -5.535 1.00 90.81 94 TRP A N 1
ATOM 772 C CA . TRP A 1 94 ? -1.522 -17.734 -6.546 1.00 90.81 94 TRP A CA 1
ATOM 773 C C . TRP A 1 94 ? -0.548 -16.578 -6.736 1.00 90.81 94 TRP A C 1
ATOM 775 O O . TRP A 1 94 ? -0.164 -15.934 -5.761 1.00 90.81 94 TRP A O 1
ATOM 785 N N . GLU A 1 95 ? -0.131 -16.329 -7.972 1.00 85.88 95 GLU A N 1
ATOM 786 C CA . GLU A 1 95 ? 0.887 -15.329 -8.299 1.00 85.88 95 GLU A CA 1
ATOM 787 C C . GLU A 1 95 ? 0.433 -14.472 -9.484 1.00 85.88 95 GLU A C 1
ATOM 789 O O . GLU A 1 95 ? -0.217 -14.977 -10.402 1.00 85.88 95 GLU A O 1
ATOM 794 N N . TYR A 1 96 ? 0.836 -13.197 -9.493 1.00 85.56 96 TYR A N 1
ATOM 795 C CA . TYR A 1 96 ? 0.535 -12.238 -10.568 1.00 85.56 96 TYR A CA 1
ATOM 796 C C . TYR A 1 96 ? -0.968 -12.021 -10.798 1.00 85.56 96 TYR A C 1
ATOM 798 O O . TYR A 1 96 ? -1.449 -11.997 -11.931 1.00 85.56 96 TYR A O 1
ATOM 806 N N . MET A 1 97 ? -1.729 -11.811 -9.723 1.00 91.06 97 MET A N 1
ATOM 807 C CA . MET A 1 97 ? -3.043 -11.170 -9.837 1.00 91.06 97 MET A CA 1
ATOM 808 C C . MET A 1 97 ? -2.838 -9.650 -9.921 1.00 91.06 97 MET A C 1
ATOM 810 O O . MET A 1 97 ? -1.989 -9.103 -9.216 1.00 91.06 97 MET A O 1
ATOM 814 N N . ARG A 1 98 ? -3.583 -8.957 -10.789 1.00 88.62 98 ARG A N 1
ATOM 815 C CA . ARG A 1 98 ? -3.499 -7.500 -11.011 1.00 88.62 98 ARG A CA 1
ATOM 816 C C . ARG A 1 98 ? -4.256 -6.684 -9.965 1.00 88.62 98 ARG A C 1
ATOM 818 O O . ARG A 1 98 ? -4.018 -5.482 -9.879 1.00 88.62 98 ARG A O 1
ATOM 825 N N . THR A 1 99 ? -5.183 -7.292 -9.221 1.00 91.31 99 THR A N 1
ATOM 826 C CA . THR A 1 99 ? -5.972 -6.628 -8.167 1.00 91.31 99 THR A CA 1
ATOM 827 C C . THR A 1 99 ? -6.238 -7.555 -6.969 1.00 91.31 99 THR A C 1
ATOM 829 O O . THR A 1 99 ? -6.240 -8.781 -7.134 1.00 91.31 99 THR A O 1
ATOM 832 N N . PRO A 1 100 ? -6.545 -7.004 -5.774 1.00 91.25 100 PRO A N 1
ATOM 833 C CA . PRO A 1 100 ? -7.023 -7.796 -4.636 1.00 91.25 100 PRO A CA 1
ATOM 834 C C . PRO A 1 100 ? -8.324 -8.555 -4.940 1.00 91.25 100 PRO A C 1
ATOM 836 O O . PRO A 1 100 ? -8.521 -9.657 -4.438 1.00 91.25 100 PRO A O 1
ATOM 839 N N . ASP A 1 101 ? -9.195 -8.001 -5.791 1.00 93.56 101 ASP A N 1
ATOM 840 C CA . ASP A 1 101 ? -10.461 -8.630 -6.193 1.00 93.56 101 ASP A CA 1
ATOM 841 C C . ASP A 1 101 ? -10.262 -9.843 -7.112 1.00 93.56 101 ASP A C 1
ATOM 843 O O . ASP A 1 101 ? -10.960 -10.846 -6.969 1.00 93.56 101 ASP A O 1
ATOM 847 N N . GLU A 1 102 ? -9.297 -9.783 -8.036 1.00 94.00 102 GLU A N 1
ATOM 848 C CA . GLU A 1 102 ? -8.918 -10.921 -8.883 1.00 94.00 102 GLU A CA 1
ATOM 849 C C . GLU A 1 102 ? -8.340 -12.056 -8.024 1.00 94.00 102 GLU A C 1
ATOM 851 O O . GLU A 1 102 ? -8.735 -13.214 -8.179 1.00 94.00 102 GLU A O 1
ATOM 856 N N . LEU A 1 103 ? -7.488 -11.721 -7.046 1.00 92.50 103 LEU A N 1
ATOM 857 C CA . LEU A 1 103 ? -6.972 -12.690 -6.079 1.00 92.50 103 LEU A CA 1
ATOM 858 C C . LEU A 1 103 ? -8.088 -13.292 -5.212 1.00 92.50 103 LEU A C 1
ATOM 860 O O . LEU A 1 103 ? -8.146 -14.511 -5.067 1.00 92.50 103 LEU A O 1
ATOM 864 N N . ALA A 1 104 ? -8.997 -12.471 -4.680 1.00 93.25 104 ALA A N 1
ATOM 865 C CA . ALA A 1 104 ? -10.138 -12.928 -3.886 1.00 93.25 104 ALA A CA 1
ATOM 866 C C . ALA A 1 104 ? -11.058 -13.866 -4.682 1.00 93.25 104 ALA A C 1
ATOM 868 O O . ALA A 1 104 ? -11.471 -14.909 -4.174 1.00 93.25 104 ALA A O 1
ATOM 869 N N . HIS A 1 105 ? -11.342 -13.531 -5.946 1.00 93.88 105 HIS A N 1
ATOM 870 C CA . HIS A 1 105 ? -12.115 -14.385 -6.844 1.00 93.88 105 HIS A CA 1
ATOM 871 C C . HIS A 1 105 ? -11.442 -15.749 -7.036 1.00 93.88 105 HIS A C 1
ATOM 873 O O . HIS A 1 105 ? -12.097 -16.786 -6.909 1.00 93.88 105 HIS A O 1
ATOM 879 N N . HIS A 1 106 ? -10.132 -15.759 -7.288 1.00 92.56 106 HIS A N 1
ATOM 880 C CA . HIS A 1 106 ? -9.372 -16.992 -7.443 1.00 92.56 106 HIS A CA 1
ATOM 881 C C . HIS A 1 106 ? -9.315 -17.826 -6.156 1.00 92.56 106 HIS A C 1
ATOM 883 O O . HIS A 1 106 ? -9.584 -19.022 -6.207 1.00 92.56 106 HIS A O 1
ATOM 889 N N . LEU A 1 107 ? -9.058 -17.223 -4.995 1.00 91.69 107 LEU A N 1
ATOM 890 C CA . LEU A 1 107 ? -9.070 -17.925 -3.704 1.00 91.69 107 LEU A CA 1
ATOM 891 C C . LEU A 1 107 ? -10.435 -18.576 -3.407 1.00 91.69 107 LEU A C 1
ATOM 893 O O . LEU A 1 107 ? -10.490 -19.741 -2.994 1.00 91.69 107 LEU A O 1
ATOM 897 N N . ALA A 1 108 ? -11.534 -17.874 -3.696 1.00 92.69 108 ALA A N 1
ATOM 898 C CA . ALA A 1 108 ? -12.887 -18.382 -3.491 1.00 92.69 108 ALA A CA 1
ATOM 899 C C . ALA A 1 108 ? -13.228 -19.545 -4.441 1.00 92.69 108 ALA A C 1
ATOM 901 O O . ALA A 1 108 ? -13.721 -20.581 -3.996 1.00 92.69 108 ALA A O 1
ATOM 902 N N . VAL A 1 109 ? -12.939 -19.406 -5.741 1.00 91.25 109 VAL A N 1
ATOM 903 C CA . VAL A 1 109 ? -13.245 -20.432 -6.758 1.00 91.25 109 VAL A CA 1
ATOM 904 C C . VAL A 1 109 ? -12.334 -21.657 -6.638 1.00 91.25 109 VAL A C 1
ATOM 906 O O . VAL A 1 109 ? -12.782 -22.781 -6.870 1.00 91.25 109 VAL A O 1
ATOM 909 N N . ASP A 1 110 ? -11.064 -21.456 -6.287 1.00 89.44 110 ASP A N 1
ATOM 910 C CA . ASP A 1 110 ? -10.029 -22.483 -6.422 1.00 89.44 110 ASP A CA 1
ATOM 911 C C . ASP A 1 110 ? -9.754 -23.240 -5.118 1.00 89.44 110 ASP A C 1
ATOM 913 O O . ASP A 1 110 ? -9.432 -24.427 -5.167 1.00 89.44 110 ASP A O 1
ATOM 917 N N . ALA A 1 111 ? -9.880 -22.569 -3.967 1.00 87.75 111 ALA A N 1
ATOM 918 C CA . ALA A 1 111 ? -9.570 -23.120 -2.645 1.00 87.75 111 ALA A CA 1
ATOM 919 C C . ALA A 1 111 ? -10.737 -23.049 -1.642 1.00 87.75 111 ALA A C 1
ATOM 921 O O . ALA A 1 111 ? -10.595 -23.544 -0.516 1.00 87.75 111 ALA A O 1
ATOM 922 N N . GLY A 1 112 ? -11.872 -22.452 -2.030 1.00 89.06 112 GLY A N 1
ATOM 923 C CA . GLY A 1 112 ? -13.024 -22.231 -1.152 1.00 89.06 112 GLY A CA 1
ATOM 924 C C . GLY A 1 112 ? -12.761 -21.205 -0.047 1.00 89.06 112 GLY A C 1
ATOM 925 O O . GLY A 1 112 ? -13.361 -21.306 1.019 1.00 89.06 112 GLY A O 1
ATOM 926 N N . VAL A 1 113 ? -11.826 -20.275 -0.264 1.00 90.00 113 VAL A N 1
ATOM 927 C CA . VAL A 1 113 ? -11.390 -19.291 0.737 1.00 90.00 113 VAL A CA 1
ATOM 928 C C . VAL A 1 113 ? -11.969 -17.921 0.391 1.00 90.00 113 VAL A C 1
ATOM 930 O O . VAL A 1 113 ? -11.583 -17.313 -0.604 1.00 90.00 113 VAL A O 1
ATOM 933 N N . GLU A 1 114 ? -12.899 -17.434 1.210 1.00 90.31 114 GLU A N 1
ATOM 934 C CA . GLU A 1 114 ? -13.467 -16.089 1.071 1.00 90.31 114 GLU A CA 1
ATOM 935 C C . GLU A 1 114 ? -12.541 -15.054 1.727 1.00 90.31 114 GLU A C 1
ATOM 937 O O . GLU A 1 114 ? -12.190 -15.182 2.900 1.00 90.31 114 GLU A O 1
ATOM 942 N N . LEU A 1 115 ? -12.137 -14.028 0.969 1.00 88.44 115 LEU A N 1
ATOM 943 C CA . LEU A 1 115 ? -11.266 -12.955 1.454 1.00 88.44 115 LEU A CA 1
ATOM 944 C C . LEU A 1 115 ? -12.103 -11.744 1.918 1.00 88.44 115 LEU A C 1
ATOM 946 O O . LEU A 1 115 ? -12.800 -11.158 1.083 1.00 88.44 115 LEU A O 1
ATOM 950 N N . PRO A 1 116 ? -12.033 -11.328 3.200 1.00 86.12 116 PRO A N 1
ATOM 951 C CA . PRO A 1 116 ? -12.800 -10.188 3.702 1.00 86.12 116 PRO A CA 1
ATOM 952 C C . PRO A 1 116 ? -12.468 -8.859 3.012 1.00 86.12 116 PRO A C 1
ATOM 954 O O . PRO A 1 116 ? -11.336 -8.613 2.596 1.00 86.12 116 PRO A O 1
ATOM 957 N N . ASP A 1 117 ? -13.453 -7.963 2.960 1.00 86.56 117 ASP A N 1
ATOM 958 C CA . ASP A 1 117 ? -13.334 -6.599 2.425 1.00 86.56 117 ASP A CA 1
ATOM 959 C C . ASP A 1 117 ? -12.201 -5.809 3.096 1.00 86.56 117 ASP A C 1
ATOM 961 O O . ASP A 1 117 ? -11.425 -5.149 2.409 1.00 86.56 117 ASP A O 1
ATOM 965 N N . THR A 1 118 ? -12.048 -5.949 4.416 1.00 85.75 118 THR A N 1
ATOM 966 C CA . THR A 1 118 ? -10.960 -5.345 5.203 1.00 85.75 118 THR A CA 1
ATOM 967 C C . THR A 1 118 ? -9.587 -5.779 4.688 1.00 85.75 118 THR A C 1
ATOM 969 O O . THR A 1 118 ? -8.733 -4.940 4.417 1.00 85.75 118 THR A O 1
ATOM 972 N N . ALA A 1 119 ? -9.386 -7.081 4.458 1.00 85.88 119 ALA A N 1
ATOM 973 C CA . ALA A 1 119 ? -8.136 -7.618 3.925 1.00 85.88 119 ALA A CA 1
ATOM 974 C C . ALA A 1 119 ? -7.865 -7.124 2.492 1.00 85.88 119 ALA A C 1
ATOM 976 O O . ALA A 1 119 ? -6.727 -6.796 2.163 1.00 85.88 119 ALA A O 1
ATOM 977 N N . ARG A 1 120 ? -8.901 -6.994 1.649 1.00 89.19 120 ARG A N 1
ATOM 978 C CA . ARG A 1 120 ? -8.768 -6.408 0.300 1.00 89.19 120 ARG A CA 1
ATOM 979 C C . ARG A 1 120 ? -8.360 -4.930 0.345 1.00 89.19 120 ARG A C 1
ATOM 981 O O . ARG A 1 120 ? -7.508 -4.517 -0.440 1.00 89.19 120 ARG A O 1
ATOM 988 N N . LEU A 1 121 ? -8.927 -4.150 1.269 1.00 89.56 121 LEU A N 1
ATOM 989 C CA . LEU A 1 121 ? -8.583 -2.738 1.479 1.00 89.56 121 LEU A CA 1
ATOM 990 C C . LEU A 1 121 ? -7.159 -2.563 2.025 1.00 89.56 121 LEU A C 1
ATOM 992 O O . LEU A 1 121 ? -6.429 -1.697 1.546 1.00 89.56 121 LEU A O 1
ATOM 996 N N . HIS A 1 122 ? -6.729 -3.424 2.949 1.00 87.88 122 HIS A N 1
ATOM 997 C CA . HIS A 1 122 ? -5.347 -3.459 3.434 1.00 87.88 122 HIS A CA 1
ATOM 998 C C . HIS A 1 122 ? -4.348 -3.824 2.325 1.00 87.88 122 HIS A C 1
ATOM 1000 O O . HIS A 1 122 ? -3.364 -3.115 2.134 1.00 87.88 122 HIS A O 1
ATOM 1006 N N . MET A 1 123 ? -4.635 -4.840 1.500 1.00 88.19 123 MET A N 1
ATOM 1007 C CA . MET A 1 123 ? -3.804 -5.155 0.324 1.00 88.19 123 MET A CA 1
ATOM 1008 C C . MET A 1 123 ? -3.710 -3.974 -0.656 1.00 88.19 123 MET A C 1
ATOM 1010 O O . MET A 1 123 ? -2.644 -3.727 -1.220 1.00 88.19 123 MET A O 1
ATOM 1014 N N . HIS A 1 124 ? -4.802 -3.225 -0.844 1.00 89.31 124 HIS A N 1
ATOM 1015 C CA . HIS A 1 124 ? -4.808 -2.007 -1.655 1.00 89.31 124 HIS A CA 1
ATOM 1016 C C . HIS A 1 124 ? -3.925 -0.903 -1.042 1.00 89.31 124 HIS A C 1
ATOM 1018 O O . HIS A 1 124 ? -3.135 -0.289 -1.761 1.00 89.31 124 HIS A O 1
ATOM 1024 N N . ALA A 1 125 ? -3.988 -0.696 0.280 1.00 90.38 125 ALA A N 1
ATOM 1025 C CA . ALA A 1 125 ? -3.111 0.231 0.994 1.00 90.38 125 ALA A CA 1
ATOM 1026 C C . ALA A 1 125 ? -1.625 -0.138 0.820 1.00 90.38 125 ALA A C 1
ATOM 1028 O O . ALA A 1 125 ? -0.859 0.699 0.344 1.00 90.38 125 ALA A O 1
ATOM 1029 N N . ASP A 1 126 ? -1.235 -1.390 1.081 1.00 86.56 126 ASP A N 1
ATOM 1030 C CA . ASP A 1 126 ? 0.145 -1.885 0.920 1.00 86.56 126 ASP A CA 1
ATOM 1031 C C . ASP A 1 126 ? 0.660 -1.736 -0.524 1.00 86.56 126 ASP A C 1
ATOM 1033 O O . ASP A 1 126 ? 1.824 -1.405 -0.751 1.00 86.56 126 ASP A O 1
ATOM 1037 N N . SER A 1 127 ? -0.218 -1.910 -1.518 1.00 88.50 127 SER A N 1
ATOM 1038 C CA . SER A 1 127 ? 0.140 -1.775 -2.937 1.00 88.50 127 SER A CA 1
ATOM 1039 C C . SER A 1 127 ? 0.382 -0.339 -3.413 1.00 88.50 127 SER A C 1
ATOM 1041 O O . SER A 1 127 ? 0.924 -0.145 -4.501 1.00 88.50 127 SER A O 1
ATOM 1043 N N . THR A 1 128 ? 0.025 0.676 -2.617 1.00 91.31 128 THR A N 1
ATOM 1044 C CA . THR A 1 128 ? 0.048 2.092 -3.030 1.00 91.31 128 THR A CA 1
ATOM 1045 C C . THR A 1 128 ? 1.420 2.531 -3.546 1.00 91.31 128 THR A C 1
ATOM 1047 O O . THR A 1 128 ? 1.522 3.158 -4.597 1.00 91.31 128 THR A O 1
ATOM 1050 N N . LEU A 1 129 ? 2.504 2.155 -2.865 1.00 89.25 129 LEU A N 1
ATOM 1051 C CA . LEU A 1 129 ? 3.853 2.522 -3.302 1.00 89.25 129 LEU A CA 1
ATOM 1052 C C . LEU A 1 129 ? 4.260 1.836 -4.624 1.00 89.25 129 LEU A C 1
ATOM 1054 O O . LEU A 1 129 ? 5.048 2.391 -5.383 1.00 89.25 129 LEU A O 1
ATOM 1058 N N . ALA A 1 130 ? 3.709 0.659 -4.937 1.00 87.00 130 ALA A N 1
ATOM 1059 C CA . ALA A 1 130 ? 3.923 0.019 -6.237 1.00 87.00 130 ALA A CA 1
ATOM 1060 C C . ALA A 1 130 ? 3.075 0.670 -7.336 1.00 87.00 130 ALA A C 1
ATOM 1062 O O . ALA A 1 130 ? 3.558 0.877 -8.447 1.00 87.00 130 ALA A O 1
ATOM 1063 N N . GLU A 1 131 ? 1.830 1.037 -7.022 1.00 89.56 131 GLU A N 1
ATOM 1064 C CA . GLU A 1 131 ? 0.940 1.757 -7.937 1.00 89.56 131 GLU A CA 1
ATOM 1065 C C . GLU A 1 131 ? 1.538 3.095 -8.393 1.00 89.56 131 GLU A C 1
ATOM 1067 O O . GLU A 1 131 ? 1.351 3.473 -9.547 1.00 89.56 131 GLU A O 1
ATOM 1072 N N . TYR A 1 132 ? 2.283 3.782 -7.521 1.00 91.31 132 TYR A N 1
ATOM 1073 C CA . TYR A 1 132 ? 2.939 5.068 -7.795 1.00 91.31 132 TYR A CA 1
ATOM 1074 C C . TYR A 1 132 ? 4.465 4.976 -7.979 1.00 91.31 132 TYR A C 1
ATOM 1076 O O . TYR A 1 132 ? 5.165 5.987 -7.926 1.00 91.31 132 TYR A O 1
ATOM 1084 N N . ALA A 1 133 ? 4.997 3.779 -8.235 1.00 89.19 133 ALA A N 1
ATOM 1085 C CA . ALA A 1 133 ? 6.429 3.548 -8.440 1.00 89.19 133 ALA A CA 1
ATOM 1086 C C . ALA A 1 133 ? 7.015 4.261 -9.681 1.00 89.19 133 ALA A C 1
ATOM 1088 O O . ALA A 1 133 ? 8.233 4.405 -9.787 1.00 89.19 133 ALA A O 1
ATOM 1089 N N . ASP A 1 134 ? 6.170 4.726 -10.604 1.00 87.94 134 ASP A N 1
ATOM 1090 C CA . ASP A 1 134 ? 6.536 5.502 -11.794 1.00 87.94 134 ASP A CA 1
ATOM 1091 C C . ASP A 1 134 ? 6.687 7.017 -11.539 1.00 87.94 134 ASP A C 1
ATOM 1093 O O . ASP A 1 134 ? 7.004 7.763 -12.464 1.00 87.94 134 ASP A O 1
ATOM 1097 N N . LEU A 1 135 ? 6.459 7.491 -10.309 1.00 92.25 135 LEU A N 1
ATOM 1098 C CA . LEU A 1 135 ? 6.650 8.893 -9.928 1.00 92.25 135 LEU A CA 1
ATOM 1099 C C . LEU A 1 135 ? 8.095 9.215 -9.547 1.00 92.25 135 LEU A C 1
ATOM 1101 O O . LEU A 1 135 ? 8.795 8.386 -8.969 1.00 92.25 135 LEU A O 1
ATOM 1105 N N . HIS A 1 136 ? 8.494 10.472 -9.767 1.00 92.88 136 HIS A N 1
ATOM 1106 C CA . HIS A 1 136 ? 9.732 11.025 -9.214 1.00 92.88 136 HIS A CA 1
ATOM 1107 C C . HIS A 1 136 ? 9.740 10.985 -7.673 1.00 92.88 136 HIS A C 1
ATOM 1109 O O . HIS A 1 136 ? 8.708 11.250 -7.045 1.00 92.88 136 HIS A O 1
ATOM 1115 N N . LEU A 1 137 ? 10.911 10.735 -7.077 1.00 92.75 137 LEU A N 1
ATOM 1116 C CA . LEU A 1 137 ? 11.130 10.602 -5.627 1.00 92.75 137 LEU A CA 1
ATOM 1117 C C . LEU A 1 137 ? 10.598 11.772 -4.780 1.00 92.75 137 LEU A C 1
ATOM 1119 O O . LEU A 1 137 ? 10.144 11.540 -3.662 1.00 92.75 137 LEU A O 1
ATOM 1123 N N . ASP A 1 138 ? 10.566 13.002 -5.306 1.00 93.00 138 ASP A N 1
ATOM 1124 C CA . ASP A 1 138 ? 9.994 14.168 -4.599 1.00 93.00 138 ASP A CA 1
ATOM 1125 C C . ASP A 1 138 ? 8.524 13.971 -4.174 1.00 93.00 138 ASP A C 1
ATOM 1127 O O . ASP A 1 138 ? 8.046 14.627 -3.249 1.00 93.00 138 ASP A O 1
ATOM 1131 N N . ASN A 1 139 ? 7.792 13.073 -4.841 1.00 94.75 139 ASN A N 1
ATOM 1132 C CA . ASN A 1 139 ? 6.380 12.801 -4.563 1.00 94.75 139 ASN A CA 1
ATOM 1133 C C . ASN A 1 139 ? 6.174 11.718 -3.490 1.00 94.75 139 ASN A C 1
ATOM 1135 O O . ASN A 1 139 ? 5.030 11.435 -3.134 1.00 94.75 139 ASN A O 1
ATOM 1139 N N . LEU A 1 140 ? 7.245 11.115 -2.958 1.00 93.50 140 LEU A N 1
ATOM 1140 C CA . LEU A 1 140 ? 7.174 9.985 -2.026 1.00 93.50 140 LEU A CA 1
ATOM 1141 C C . LEU A 1 140 ? 6.320 10.287 -0.780 1.00 93.50 140 LEU A C 1
ATOM 1143 O O . LEU A 1 140 ? 5.524 9.446 -0.370 1.00 93.50 140 LEU A O 1
ATOM 1147 N N . GLY A 1 141 ? 6.394 11.507 -0.234 1.00 93.56 141 GLY A N 1
ATOM 1148 C CA . GLY A 1 141 ? 5.547 11.930 0.892 1.00 93.56 141 GLY A CA 1
ATOM 1149 C C . GLY A 1 141 ? 4.046 11.955 0.563 1.00 93.56 141 GLY A C 1
ATOM 1150 O O . GLY A 1 141 ? 3.226 11.554 1.386 1.00 93.56 141 GLY A O 1
ATOM 1151 N N . LEU A 1 142 ? 3.666 12.341 -0.663 1.00 95.12 142 LEU A N 1
ATOM 1152 C CA . LEU A 1 142 ? 2.270 12.279 -1.123 1.00 95.12 142 LEU A CA 1
ATOM 1153 C C . LEU A 1 142 ? 1.813 10.827 -1.343 1.00 95.12 142 LEU A C 1
ATOM 1155 O O . LEU A 1 142 ? 0.663 10.496 -1.062 1.00 95.12 142 LEU A O 1
ATOM 1159 N N . VAL A 1 143 ? 2.712 9.944 -1.789 1.00 95.50 143 VAL A N 1
ATOM 1160 C CA . VAL A 1 143 ? 2.434 8.503 -1.917 1.00 95.50 143 VAL A CA 1
ATOM 1161 C C . VAL A 1 143 ? 2.219 7.864 -0.541 1.00 95.50 143 VAL A C 1
ATOM 1163 O O . VAL A 1 143 ? 1.228 7.159 -0.358 1.00 95.50 143 VAL A O 1
ATOM 1166 N N . PHE A 1 144 ? 3.055 8.178 0.456 1.00 94.88 144 PHE A N 1
ATOM 1167 C CA . PHE A 1 144 ? 2.818 7.771 1.848 1.00 94.88 144 PHE A CA 1
ATOM 1168 C C . PHE A 1 144 ? 1.525 8.366 2.419 1.00 94.88 144 PHE A C 1
ATOM 1170 O O . PHE A 1 144 ? 0.831 7.698 3.185 1.00 94.88 144 PHE A O 1
ATOM 1177 N N . GLN A 1 145 ? 1.143 9.583 2.015 1.00 94.69 145 GLN A N 1
ATOM 1178 C CA . GLN A 1 145 ? -0.145 10.152 2.400 1.00 94.69 145 GLN A CA 1
ATOM 1179 C C . GLN A 1 145 ? -1.321 9.325 1.855 1.00 94.69 145 GLN A C 1
ATOM 1181 O O . GLN A 1 145 ? -2.226 8.998 2.620 1.00 94.69 145 GLN A O 1
ATOM 1186 N N . VAL A 1 146 ? -1.298 8.933 0.577 1.00 95.94 146 VAL A N 1
ATOM 1187 C CA . VAL A 1 146 ? -2.325 8.054 -0.017 1.00 95.94 146 VAL A CA 1
ATOM 1188 C C . VAL A 1 146 ? -2.332 6.670 0.635 1.00 95.94 146 VAL A C 1
ATOM 1190 O O . VAL A 1 146 ? -3.405 6.155 0.946 1.00 95.94 146 VAL A O 1
ATOM 1193 N N . GLU A 1 147 ? -1.159 6.098 0.912 1.00 93.94 147 GLU A N 1
ATOM 1194 C CA . GLU A 1 147 ? -1.008 4.797 1.578 1.00 93.94 147 GLU A CA 1
ATOM 1195 C C . GLU A 1 147 ? -1.689 4.806 2.958 1.00 93.94 147 GLU A C 1
ATOM 1197 O O . GLU A 1 147 ? -2.521 3.952 3.266 1.00 93.94 147 GLU A O 1
ATOM 1202 N N . SER A 1 148 ? -1.396 5.838 3.751 1.00 93.00 148 SER A N 1
ATOM 1203 C CA . SER A 1 148 ? -1.938 6.050 5.093 1.00 93.00 148 SER A CA 1
ATOM 1204 C C . SER A 1 148 ? -3.452 6.305 5.079 1.00 93.00 148 SER A C 1
ATOM 1206 O O . SER A 1 148 ? -4.168 5.741 5.897 1.00 93.00 148 SER A O 1
ATOM 1208 N N . LEU A 1 149 ? -3.974 7.070 4.108 1.00 94.62 149 LEU A N 1
ATOM 1209 C CA . LEU A 1 149 ? -5.421 7.301 3.952 1.00 94.62 149 LEU A CA 1
ATOM 1210 C C . LEU A 1 149 ? -6.179 6.032 3.556 1.00 94.62 149 LEU A C 1
ATOM 1212 O O . LEU A 1 149 ? -7.261 5.766 4.077 1.00 94.62 149 LEU A O 1
ATOM 1216 N N . ARG A 1 150 ? -5.616 5.234 2.642 1.00 94.00 150 ARG A N 1
ATOM 1217 C CA . ARG A 1 150 ? -6.179 3.933 2.256 1.00 94.00 150 ARG A CA 1
ATOM 1218 C C . ARG A 1 150 ? -6.181 2.967 3.444 1.00 94.00 150 ARG A C 1
ATOM 1220 O O . ARG A 1 150 ? -7.149 2.227 3.601 1.00 94.00 150 ARG A O 1
ATOM 1227 N N . ARG A 1 151 ? -5.162 3.020 4.309 1.00 92.19 151 ARG A N 1
ATOM 1228 C CA . ARG A 1 151 ? -5.086 2.208 5.531 1.00 92.19 151 ARG A CA 1
ATOM 1229 C C . ARG A 1 151 ? -6.018 2.685 6.646 1.00 92.19 151 ARG A C 1
ATOM 1231 O O . ARG A 1 151 ? -6.688 1.854 7.249 1.00 92.19 151 ARG A O 1
ATOM 1238 N N . ASP A 1 152 ? -6.164 3.995 6.849 1.00 92.81 152 ASP A N 1
ATOM 1239 C CA . ASP A 1 152 ? -7.190 4.558 7.737 1.00 92.81 152 ASP A CA 1
ATOM 1240 C C . ASP A 1 152 ? -8.592 4.105 7.287 1.00 92.81 152 ASP A C 1
ATOM 1242 O O . ASP A 1 152 ? -9.393 3.652 8.100 1.00 92.81 152 ASP A O 1
ATOM 1246 N N . LEU A 1 153 ? -8.887 4.141 5.981 1.00 92.50 153 LEU A N 1
ATOM 1247 C CA . LEU A 1 153 ? -10.150 3.633 5.431 1.00 92.50 153 LEU A CA 1
ATOM 1248 C C . LEU A 1 153 ? -10.307 2.109 5.591 1.00 92.50 153 LEU A C 1
ATOM 1250 O O . LEU A 1 153 ? -11.423 1.646 5.835 1.00 92.50 153 LEU A O 1
ATOM 1254 N N . ALA A 1 154 ? -9.221 1.335 5.489 1.00 90.44 154 ALA A N 1
ATOM 1255 C CA . ALA A 1 154 ? -9.232 -0.105 5.744 1.00 90.44 154 ALA A CA 1
ATOM 1256 C C . ALA A 1 154 ? -9.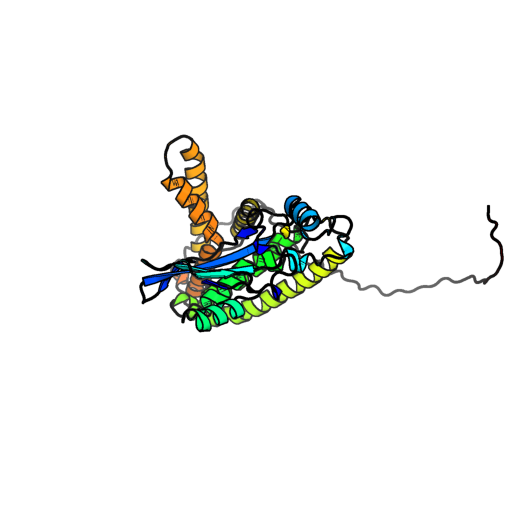598 -0.406 7.207 1.00 90.44 154 ALA A C 1
ATOM 1258 O O . ALA A 1 154 ? -10.563 -1.131 7.449 1.00 90.44 154 ALA A O 1
ATOM 1259 N N . VAL A 1 155 ? -8.928 0.226 8.175 1.00 90.50 155 VAL A N 1
ATOM 1260 C CA . VAL A 1 155 ? -9.220 0.043 9.607 1.00 90.50 155 VAL A CA 1
ATOM 1261 C C . VAL A 1 155 ? -10.607 0.591 9.978 1.00 90.50 155 VAL A C 1
ATOM 1263 O O . VAL A 1 155 ? -11.330 -0.039 10.743 1.00 90.50 155 VAL A O 1
ATOM 1266 N N . LEU A 1 156 ? -11.066 1.701 9.386 1.00 90.38 156 LEU A N 1
ATOM 1267 C CA . LEU A 1 156 ? -12.446 2.185 9.575 1.00 90.38 156 LEU A CA 1
ATOM 1268 C C . LEU A 1 156 ? -13.514 1.216 9.031 1.00 90.38 156 LEU A C 1
ATOM 1270 O O . LEU A 1 156 ? -14.664 1.271 9.468 1.00 90.38 156 LEU A O 1
ATOM 1274 N N . SER A 1 157 ? -13.158 0.326 8.098 1.00 86.81 157 SER A N 1
ATOM 1275 C CA . SER A 1 157 ? -14.052 -0.735 7.613 1.00 86.81 157 SER A CA 1
ATOM 1276 C C . SER A 1 157 ? -14.113 -1.960 8.542 1.00 86.81 157 SER A C 1
ATOM 1278 O O . SER A 1 157 ? -15.000 -2.807 8.394 1.00 86.81 157 SER A O 1
ATOM 1280 N N . GLU A 1 158 ? -13.228 -2.049 9.542 1.00 83.19 158 GLU A N 1
ATOM 1281 C CA . GLU A 1 158 ? -13.204 -3.122 10.540 1.00 83.19 158 GLU A CA 1
ATOM 1282 C C . GLU A 1 158 ? -14.335 -2.957 11.564 1.00 83.19 158 GLU A C 1
ATOM 1284 O O . GLU A 1 158 ? -14.144 -2.548 12.710 1.00 83.19 158 GLU A O 1
ATOM 1289 N N . SER A 1 159 ? -15.541 -3.369 11.164 1.00 61.50 159 SER A N 1
ATOM 1290 C CA . SER A 1 159 ? -16.758 -3.386 12.001 1.00 61.50 159 SER A CA 1
ATOM 1291 C C . SER A 1 159 ? -16.678 -4.230 13.291 1.00 61.50 159 SER A C 1
ATOM 1293 O O . SER A 1 159 ? -17.667 -4.345 14.013 1.00 61.50 159 SER A O 1
ATOM 1295 N N . ALA A 1 160 ? -15.519 -4.824 13.587 1.00 68.44 160 ALA A N 1
ATOM 1296 C CA . ALA A 1 160 ? -15.243 -5.596 14.792 1.00 68.44 160 ALA A CA 1
ATOM 1297 C C . ALA A 1 160 ? -14.852 -4.735 16.010 1.00 68.44 160 ALA A C 1
ATOM 1299 O O . ALA A 1 160 ? -14.843 -5.261 17.124 1.00 68.44 160 ALA A O 1
ATOM 1300 N N . THR A 1 161 ? -14.530 -3.445 15.830 1.00 78.31 161 THR A N 1
ATOM 1301 C CA . THR A 1 161 ? -14.158 -2.545 16.938 1.00 78.31 161 THR A CA 1
ATOM 1302 C C . THR A 1 161 ? -15.156 -1.399 17.115 1.00 78.31 161 THR A C 1
ATOM 1304 O O . THR A 1 161 ? -15.602 -0.784 16.144 1.00 78.31 161 THR A O 1
ATOM 1307 N N . ASP A 1 162 ? -15.484 -1.086 18.374 1.00 84.31 162 ASP A N 1
ATOM 1308 C CA . ASP A 1 162 ? -16.352 0.051 18.711 1.00 84.31 162 ASP A CA 1
ATOM 1309 C C . ASP A 1 162 ? -15.730 1.382 18.241 1.00 84.31 162 ASP A C 1
ATOM 1311 O O . ASP A 1 162 ? -16.441 2.247 17.733 1.00 84.31 162 ASP A O 1
ATOM 1315 N N . ASP A 1 163 ? -14.401 1.525 18.339 1.00 84.94 163 ASP A N 1
ATOM 1316 C CA . ASP A 1 163 ? -13.682 2.738 17.931 1.00 84.94 163 ASP A CA 1
ATOM 1317 C C . ASP A 1 163 ? -13.789 3.009 16.423 1.00 84.94 163 ASP A C 1
ATOM 1319 O O . ASP A 1 163 ? -14.130 4.129 16.030 1.00 84.94 163 ASP A O 1
ATOM 1323 N N . ALA A 1 164 ? -13.581 1.997 15.570 1.00 83.81 164 ALA A N 1
ATOM 1324 C CA . ALA A 1 164 ? -13.772 2.143 14.126 1.00 83.81 164 ALA A CA 1
ATOM 1325 C C . ALA A 1 164 ? -15.234 2.468 13.788 1.00 83.81 164 ALA A C 1
ATOM 1327 O O . ALA A 1 164 ? -15.501 3.386 13.012 1.00 83.81 164 ALA A O 1
ATOM 1328 N N . ALA A 1 165 ? -16.194 1.782 14.420 1.00 85.81 165 ALA A N 1
ATOM 1329 C CA . ALA A 1 165 ? -17.620 2.013 14.196 1.00 85.81 165 ALA A CA 1
ATOM 1330 C C . ALA A 1 165 ? -18.083 3.426 14.610 1.00 85.81 165 ALA A C 1
ATOM 1332 O O . ALA A 1 165 ? -18.999 3.979 13.992 1.00 85.81 165 ALA A O 1
ATOM 1333 N N . ILE A 1 166 ? -17.462 4.024 15.631 1.00 86.69 166 ILE A N 1
ATOM 1334 C CA . ILE A 1 166 ? -17.699 5.412 16.051 1.00 86.69 166 ILE A CA 1
ATOM 1335 C C . ILE A 1 166 ? -17.040 6.387 15.067 1.00 86.69 166 ILE A C 1
ATOM 1337 O O . ILE A 1 166 ? -17.723 7.252 14.517 1.00 86.69 166 ILE A O 1
ATOM 1341 N N . ALA A 1 167 ? -15.739 6.236 14.805 1.00 87.81 167 ALA A N 1
ATOM 1342 C CA . ALA A 1 167 ? -14.971 7.161 13.970 1.00 87.81 167 ALA A CA 1
ATOM 1343 C C . ALA A 1 167 ? -15.417 7.159 12.493 1.00 87.81 167 ALA A C 1
ATOM 1345 O O . ALA A 1 167 ? -15.395 8.203 11.836 1.00 87.81 167 ALA A O 1
ATOM 1346 N N . ALA A 1 168 ? -15.890 6.025 11.965 1.00 87.56 168 ALA A N 1
ATOM 1347 C CA . ALA A 1 168 ? -16.348 5.914 10.579 1.00 87.56 168 ALA A CA 1
ATOM 1348 C C . ALA A 1 168 ? -17.583 6.785 10.281 1.00 87.56 168 ALA A C 1
ATOM 1350 O O . ALA A 1 168 ? -17.772 7.235 9.149 1.00 87.56 168 ALA A O 1
ATOM 1351 N N . GLN A 1 169 ? -18.418 7.060 11.290 1.00 83.88 169 GLN A N 1
ATOM 1352 C CA . GLN A 1 169 ? -19.609 7.903 11.136 1.00 83.88 169 GLN A CA 1
ATOM 1353 C C . GLN A 1 169 ? -19.265 9.382 10.912 1.00 83.88 169 GLN A C 1
ATOM 1355 O O . GLN A 1 169 ? -20.074 10.108 10.333 1.00 83.88 169 GLN A O 1
ATOM 1360 N N . THR A 1 170 ? -18.087 9.830 11.360 1.00 84.31 170 THR A N 1
ATOM 1361 C CA . THR A 1 170 ? -17.635 11.222 11.243 1.00 84.31 170 THR A CA 1
ATOM 1362 C C . THR A 1 170 ? -16.559 11.414 10.177 1.00 84.31 170 THR A C 1
ATOM 1364 O O . THR A 1 170 ? -16.647 12.380 9.424 1.00 84.31 170 THR A O 1
ATOM 1367 N N . HIS A 1 171 ? -15.578 10.512 10.065 1.00 89.44 171 HIS A N 1
ATOM 1368 C CA . HIS A 1 171 ? -14.361 10.767 9.278 1.00 89.44 171 HIS A CA 1
ATOM 1369 C C . HIS A 1 171 ? -14.337 10.142 7.879 1.00 89.44 171 HIS A C 1
ATOM 1371 O O . HIS A 1 171 ? -13.714 10.714 6.985 1.00 89.44 171 HIS A O 1
ATOM 1377 N N . THR A 1 172 ? -15.034 9.027 7.629 1.00 91.75 172 THR A N 1
ATOM 1378 C CA . THR A 1 172 ? -14.980 8.334 6.323 1.00 91.75 172 THR A CA 1
ATOM 1379 C C . THR A 1 172 ? -15.286 9.245 5.119 1.00 91.75 172 THR A C 1
ATOM 1381 O O . THR A 1 172 ? -14.538 9.179 4.143 1.00 91.75 172 THR A O 1
ATOM 1384 N N . PRO A 1 173 ? -16.305 10.136 5.135 1.00 91.75 173 PRO A N 1
ATOM 1385 C CA . PRO A 1 173 ? -16.574 11.020 3.995 1.00 91.75 173 PRO A CA 1
ATOM 1386 C C . PRO A 1 173 ? -15.450 12.032 3.728 1.00 91.75 173 PRO A C 1
ATOM 1388 O O . PRO A 1 173 ? -15.127 12.299 2.571 1.00 91.75 173 PRO A O 1
ATOM 1391 N N . GLU A 1 174 ? -14.842 12.576 4.787 1.00 92.44 174 GLU A N 1
ATOM 1392 C CA . GLU A 1 174 ? -13.747 13.549 4.691 1.00 92.44 174 GLU A CA 1
ATOM 1393 C C . GLU A 1 174 ? -12.464 12.881 4.180 1.00 92.44 174 GLU A C 1
ATOM 1395 O O . GLU A 1 174 ? -11.806 13.412 3.284 1.00 92.44 174 GLU A O 1
ATOM 1400 N N . LEU A 1 175 ? -12.152 11.678 4.678 1.00 93.50 175 LEU A N 1
ATOM 1401 C CA . LEU A 1 175 ? -11.008 10.878 4.232 1.00 93.50 175 LEU A CA 1
ATOM 1402 C C . LEU A 1 175 ? -11.136 10.462 2.762 1.00 93.50 175 LEU A C 1
ATOM 1404 O O . LEU A 1 175 ? -10.163 10.571 2.023 1.00 93.50 175 LEU A O 1
ATOM 1408 N N . LEU A 1 176 ? -12.329 10.056 2.308 1.00 95.06 176 LEU A N 1
ATOM 1409 C CA . LEU A 1 176 ? -12.579 9.738 0.895 1.00 95.06 176 LEU A CA 1
ATOM 1410 C C . LEU A 1 176 ? -12.405 10.962 -0.016 1.00 95.06 176 LEU A C 1
ATOM 1412 O O . LEU A 1 176 ? -11.814 10.848 -1.089 1.00 95.06 176 LEU A O 1
ATOM 1416 N N . GLN A 1 177 ? -12.885 12.138 0.404 1.00 96.25 177 GLN A N 1
ATOM 1417 C CA . GLN A 1 177 ? -12.693 13.380 -0.351 1.00 96.25 177 GLN A CA 1
ATOM 1418 C C . GLN A 1 177 ? -11.215 13.801 -0.396 1.00 96.25 177 GLN A C 1
ATOM 1420 O O . GLN A 1 177 ? -10.729 14.265 -1.432 1.00 96.25 177 GLN A O 1
ATOM 1425 N N . HIS A 1 178 ? -10.495 13.653 0.718 1.00 95.88 178 HIS A N 1
ATOM 1426 C CA . HIS A 1 178 ? -9.072 13.977 0.787 1.00 95.88 178 HIS A CA 1
ATOM 1427 C C . HIS A 1 178 ? -8.231 13.005 -0.049 1.00 95.88 178 HIS A C 1
ATOM 1429 O O . HIS A 1 178 ? -7.417 13.457 -0.850 1.00 95.88 178 HIS A O 1
ATOM 1435 N N . LEU A 1 179 ? -8.508 11.699 0.024 1.00 96.12 179 LEU A N 1
ATOM 1436 C CA . LEU A 1 179 ? -7.896 10.670 -0.824 1.00 96.12 179 LEU A CA 1
ATOM 1437 C C . LEU A 1 179 ? -8.036 11.017 -2.313 1.00 96.12 179 LEU A C 1
ATOM 1439 O O . LEU A 1 179 ? -7.026 11.175 -2.991 1.00 96.12 179 LEU A O 1
ATOM 1443 N N . GLN A 1 180 ? -9.262 11.269 -2.788 1.00 96.38 180 GLN A N 1
ATOM 1444 C CA . GLN A 1 180 ? -9.523 11.687 -4.175 1.00 96.38 180 GLN A CA 1
ATOM 1445 C C . GLN A 1 180 ? -8.754 12.956 -4.577 1.00 96.38 180 GLN A C 1
ATOM 1447 O O . GLN A 1 180 ? -8.382 13.126 -5.738 1.00 96.38 180 GLN A O 1
ATOM 1452 N N . THR A 1 181 ? -8.523 13.865 -3.626 1.00 96.88 181 THR A N 1
ATOM 1453 C CA . THR A 1 181 ? -7.796 15.117 -3.864 1.00 96.88 181 THR A CA 1
ATOM 1454 C C . THR A 1 181 ? -6.296 14.867 -4.019 1.00 96.88 181 THR A C 1
ATOM 1456 O O . THR A 1 181 ? -5.682 15.457 -4.908 1.00 96.88 181 THR A O 1
ATOM 1459 N N . VAL A 1 182 ? -5.704 13.994 -3.195 1.00 96.06 182 VAL A N 1
ATOM 1460 C CA . VAL A 1 182 ? -4.277 13.640 -3.286 1.00 96.06 182 VAL A CA 1
ATOM 1461 C C . VAL A 1 182 ? -4.012 12.732 -4.492 1.00 96.06 182 VAL A C 1
ATOM 1463 O O . VAL A 1 182 ? -3.065 12.987 -5.229 1.00 96.06 182 VAL A O 1
ATOM 1466 N N . GLU A 1 183 ? -4.874 11.755 -4.787 1.00 95.50 183 GLU A N 1
ATOM 1467 C CA . GLU A 1 183 ? -4.761 10.913 -5.992 1.00 95.50 183 GLU A CA 1
ATOM 1468 C C . GLU A 1 183 ? -4.792 11.765 -7.278 1.00 95.50 183 GLU A C 1
ATOM 1470 O O . GLU A 1 183 ? -3.932 11.613 -8.146 1.00 95.50 183 GLU A O 1
ATOM 1475 N N . ALA A 1 184 ? -5.684 12.762 -7.358 1.00 94.56 184 ALA A N 1
ATOM 1476 C CA . ALA A 1 184 ? -5.717 13.707 -8.478 1.00 94.56 184 ALA A CA 1
ATOM 1477 C C . ALA A 1 184 ? -4.465 14.607 -8.569 1.00 94.56 184 ALA A C 1
ATOM 1479 O O . ALA A 1 184 ? -4.102 15.042 -9.664 1.00 94.56 184 ALA A O 1
ATOM 1480 N N . GLN A 1 185 ? -3.789 14.897 -7.450 1.00 95.62 185 GLN A N 1
ATOM 1481 C CA . GLN A 1 185 ? -2.489 15.580 -7.464 1.00 95.62 185 GLN A CA 1
ATOM 1482 C C . GLN A 1 185 ? -1.389 14.647 -7.981 1.00 95.62 185 GLN A C 1
ATOM 1484 O O . GLN A 1 185 ? -0.618 15.052 -8.853 1.00 95.62 185 GLN A O 1
ATOM 1489 N N . LEU A 1 186 ? -1.345 13.395 -7.513 1.00 94.81 186 LEU A N 1
ATOM 1490 C CA . LEU A 1 186 ? -0.387 12.389 -7.979 1.00 94.81 186 LEU A CA 1
ATOM 1491 C C . LEU A 1 186 ? -0.499 12.148 -9.491 1.00 94.81 186 LEU A C 1
ATOM 1493 O O . LEU A 1 186 ? 0.529 12.060 -10.156 1.00 94.81 186 LEU A O 1
ATOM 1497 N N . ASP A 1 187 ? -1.702 12.147 -10.070 1.00 91.31 187 ASP A N 1
ATOM 1498 C CA . ASP A 1 187 ? -1.883 12.046 -11.528 1.00 91.31 187 ASP A CA 1
ATOM 1499 C C . ASP A 1 187 ? -1.315 13.255 -12.302 1.00 91.31 187 ASP A C 1
ATOM 1501 O O . ASP A 1 187 ? -0.753 13.098 -13.392 1.00 91.31 187 ASP A O 1
ATOM 1505 N N . VAL A 1 188 ? -1.386 14.468 -11.737 1.00 91.31 188 VAL A N 1
ATOM 1506 C CA . VAL A 1 188 ? -0.724 15.655 -12.311 1.00 91.31 188 VAL A CA 1
ATOM 1507 C C . VAL A 1 188 ? 0.801 15.532 -12.206 1.00 91.31 188 VAL A C 1
ATOM 1509 O O . VAL A 1 188 ? 1.511 15.833 -13.170 1.00 91.31 188 VAL A O 1
ATOM 1512 N N . HIS A 1 189 ? 1.318 15.042 -11.077 1.00 91.44 189 HIS A N 1
ATOM 1513 C CA . HIS A 1 189 ? 2.751 14.795 -10.886 1.00 91.44 189 HIS A CA 1
ATOM 1514 C C . HIS A 1 189 ? 3.284 13.666 -11.784 1.00 91.44 189 HIS A C 1
ATOM 1516 O O . HIS A 1 189 ? 4.398 13.770 -12.303 1.00 91.44 189 HIS A O 1
ATOM 1522 N N . ARG A 1 190 ? 2.474 12.638 -12.058 1.00 87.88 190 ARG A N 1
ATOM 1523 C CA . ARG A 1 190 ? 2.753 11.561 -13.019 1.00 87.88 190 ARG A CA 1
ATOM 1524 C C . ARG A 1 190 ? 2.913 12.108 -14.430 1.00 87.88 190 ARG A C 1
ATOM 1526 O O . ARG A 1 190 ? 3.923 11.849 -15.081 1.00 87.88 190 ARG A O 1
ATOM 1533 N N . ALA A 1 191 ? 1.975 12.946 -14.875 1.00 82.62 191 ALA A N 1
ATOM 1534 C CA . ALA A 1 191 ? 2.088 13.627 -16.163 1.00 82.62 191 ALA A CA 1
ATOM 1535 C C . ALA A 1 191 ? 3.347 14.514 -16.247 1.00 82.62 191 ALA A C 1
ATOM 1537 O O . ALA A 1 191 ? 4.005 14.544 -17.286 1.00 82.62 191 ALA A O 1
ATOM 1538 N N . ALA A 1 192 ? 3.716 15.200 -15.159 1.00 82.31 192 ALA A N 1
ATOM 1539 C CA . ALA A 1 192 ? 4.933 16.012 -15.103 1.00 82.31 192 ALA A CA 1
ATOM 1540 C C . ALA A 1 192 ? 6.225 15.171 -15.141 1.00 82.31 192 ALA A C 1
ATOM 1542 O O . ALA A 1 192 ? 7.146 15.536 -15.862 1.00 82.31 192 ALA A O 1
ATOM 1543 N N . THR A 1 193 ? 6.273 14.038 -14.431 1.00 81.81 193 THR A N 1
ATOM 1544 C CA . THR A 1 193 ? 7.418 13.102 -14.419 1.00 81.81 193 THR A CA 1
ATOM 1545 C C . THR A 1 193 ? 7.677 12.541 -15.823 1.00 81.81 193 THR A C 1
ATOM 1547 O O . THR A 1 193 ? 8.799 12.595 -16.322 1.00 81.81 193 THR A O 1
ATOM 1550 N N . VAL A 1 194 ? 6.621 12.107 -16.524 1.00 73.88 194 VAL A N 1
ATOM 1551 C CA . VAL A 1 194 ? 6.715 11.603 -17.908 1.00 73.88 194 VAL A CA 1
ATOM 1552 C C . VAL A 1 194 ? 7.181 12.685 -18.893 1.00 73.88 194 VAL A C 1
ATOM 1554 O O . VAL A 1 194 ? 7.955 12.398 -19.803 1.00 73.88 194 VAL A O 1
ATOM 1557 N N . LEU A 1 195 ? 6.729 13.933 -18.729 1.00 65.88 195 LEU A N 1
ATOM 1558 C CA . LEU A 1 195 ? 7.126 15.057 -19.591 1.00 65.88 195 LEU A CA 1
ATOM 1559 C C . LEU A 1 195 ? 8.505 15.645 -19.251 1.00 65.88 195 LEU A C 1
ATOM 1561 O O . LEU A 1 195 ? 9.067 16.369 -20.072 1.00 65.88 195 LEU A O 1
ATOM 1565 N N . GLY A 1 196 ? 9.023 15.382 -18.051 1.00 68.62 196 GLY A N 1
ATOM 1566 C CA . GLY A 1 196 ? 10.282 15.927 -17.546 1.00 68.62 196 GLY A CA 1
ATOM 1567 C C . GLY A 1 196 ? 11.534 15.160 -17.973 1.00 68.62 196 GLY A C 1
ATOM 1568 O O . GLY A 1 196 ? 12.624 15.587 -17.608 1.00 68.62 196 GLY A O 1
ATOM 1569 N N . GLU A 1 197 ? 11.386 14.049 -18.708 1.00 70.62 197 GLU A N 1
ATOM 1570 C CA . GLU A 1 197 ? 12.475 13.107 -19.027 1.00 70.62 197 GLU A CA 1
ATOM 1571 C C . GLU A 1 197 ? 13.232 12.638 -17.762 1.00 70.62 197 GLU A C 1
ATOM 1573 O O . GLU A 1 197 ? 14.448 12.451 -17.781 1.00 70.62 197 GLU A O 1
ATOM 1578 N N . THR A 1 198 ? 12.501 12.465 -16.649 1.00 78.25 198 THR A N 1
ATOM 1579 C CA . THR A 1 198 ? 13.040 12.028 -15.351 1.00 78.25 198 THR A CA 1
ATOM 1580 C C . THR A 1 198 ? 13.862 10.748 -15.490 1.00 78.25 198 THR A C 1
ATOM 1582 O O . THR A 1 198 ? 13.438 9.796 -16.151 1.00 78.25 198 THR A O 1
ATOM 1585 N N . SER A 1 199 ? 15.032 10.711 -14.845 1.00 81.75 199 SER A N 1
ATOM 1586 C CA . SER A 1 199 ? 15.899 9.534 -14.870 1.00 81.75 199 SER A CA 1
ATOM 1587 C C . SER A 1 199 ? 15.188 8.337 -14.250 1.00 81.75 199 SER A C 1
ATOM 1589 O O . SER A 1 199 ? 14.555 8.465 -13.201 1.00 81.75 199 SER A O 1
ATOM 1591 N N . SER A 1 200 ? 15.350 7.149 -14.837 1.00 77.50 200 SER A N 1
ATOM 1592 C CA . SER A 1 200 ? 14.815 5.906 -14.268 1.00 77.50 200 SER A CA 1
ATOM 1593 C C . SER A 1 200 ? 15.270 5.695 -12.823 1.00 77.50 200 SER A C 1
ATOM 1595 O O . SER A 1 200 ? 14.491 5.185 -12.030 1.00 77.50 200 SER A O 1
ATOM 1597 N N . HIS A 1 201 ? 16.482 6.147 -12.471 1.00 80.62 201 HIS A N 1
ATOM 1598 C CA . HIS A 1 201 ? 17.053 6.088 -11.121 1.00 80.62 201 HIS A CA 1
ATOM 1599 C C . HIS A 1 201 ? 16.379 7.017 -10.097 1.00 80.62 201 HIS A C 1
ATOM 1601 O O . HIS A 1 201 ? 16.488 6.775 -8.896 1.00 80.62 201 HIS A O 1
ATOM 1607 N N . GLU A 1 202 ? 15.671 8.051 -10.552 1.00 88.25 202 GLU A N 1
ATOM 1608 C CA . GLU A 1 202 ? 15.001 9.052 -9.713 1.00 88.25 202 GLU A CA 1
ATOM 1609 C C . GLU A 1 202 ? 13.507 8.729 -9.497 1.00 88.25 202 GLU A C 1
ATOM 1611 O O . GLU A 1 202 ? 12.734 9.586 -9.066 1.00 88.25 202 GLU A O 1
ATOM 1616 N N . LEU A 1 203 ? 13.086 7.497 -9.804 1.00 90.38 203 LEU A N 1
ATOM 1617 C CA . LEU A 1 203 ? 11.718 7.012 -9.618 1.00 90.38 203 LEU A CA 1
ATOM 1618 C C . LEU A 1 203 ? 11.554 6.264 -8.290 1.00 90.38 203 LEU A C 1
ATOM 1620 O O . LEU A 1 203 ? 12.447 5.536 -7.868 1.00 90.38 203 LEU A O 1
ATOM 1624 N N . ILE A 1 204 ? 10.376 6.350 -7.668 1.00 91.25 204 ILE A N 1
ATOM 1625 C CA . ILE A 1 204 ? 10.040 5.621 -6.427 1.00 91.25 204 ILE A CA 1
ATOM 1626 C C . ILE A 1 204 ? 10.251 4.101 -6.582 1.00 91.25 204 ILE A C 1
ATOM 1628 O O . ILE A 1 204 ? 10.659 3.423 -5.640 1.00 91.25 204 ILE A O 1
ATOM 1632 N N . GLY A 1 205 ? 10.054 3.560 -7.788 1.00 87.81 205 GLY A N 1
ATOM 1633 C CA . GLY A 1 205 ? 10.288 2.155 -8.120 1.00 87.81 205 GLY A CA 1
ATOM 1634 C C . GLY A 1 205 ? 11.737 1.669 -7.990 1.00 87.81 205 GLY A C 1
ATOM 1635 O O . GLY A 1 205 ? 11.957 0.455 -8.006 1.00 87.81 205 GLY A O 1
ATOM 1636 N N . THR A 1 206 ? 12.722 2.558 -7.846 1.00 87.75 206 THR A N 1
ATOM 1637 C CA . THR A 1 206 ? 14.136 2.180 -7.655 1.00 87.75 206 THR A CA 1
ATOM 1638 C C . THR A 1 206 ? 14.479 1.924 -6.196 1.00 87.75 206 THR A C 1
ATOM 1640 O O . THR A 1 206 ? 15.412 1.168 -5.928 1.00 87.75 206 THR A O 1
ATOM 1643 N N . LEU A 1 207 ? 13.720 2.508 -5.262 1.00 87.69 207 LEU A N 1
ATOM 1644 C CA . LEU A 1 207 ? 13.932 2.318 -3.831 1.00 87.69 207 LEU A CA 1
ATOM 1645 C C . LEU A 1 207 ? 13.788 0.842 -3.473 1.00 87.69 207 LEU A C 1
ATOM 1647 O O . LEU A 1 207 ? 12.876 0.169 -3.964 1.00 87.69 207 LEU A O 1
ATOM 1651 N N . ASP A 1 208 ? 14.673 0.363 -2.605 1.00 84.69 208 ASP A N 1
ATOM 1652 C CA . ASP A 1 208 ? 14.505 -0.912 -1.921 1.00 84.69 208 ASP A CA 1
ATOM 1653 C C . ASP A 1 208 ? 13.489 -0.803 -0.766 1.00 84.69 208 ASP A C 1
ATOM 1655 O O . ASP A 1 208 ? 12.959 0.268 -0.447 1.00 84.69 208 ASP A O 1
ATOM 1659 N N . ASP A 1 209 ? 13.170 -1.951 -0.177 1.00 79.69 209 ASP A N 1
ATOM 1660 C CA . ASP A 1 209 ? 12.217 -2.094 0.924 1.00 79.69 209 ASP A CA 1
ATOM 1661 C C . ASP A 1 209 ? 12.680 -1.408 2.224 1.00 79.69 209 ASP A C 1
ATOM 1663 O O . ASP A 1 209 ? 11.874 -0.801 2.928 1.00 79.69 209 ASP A O 1
ATOM 1667 N N . GLU A 1 210 ? 13.978 -1.457 2.535 1.00 82.38 210 GLU A N 1
ATOM 1668 C CA . GLU A 1 210 ? 14.542 -0.909 3.773 1.00 82.38 210 GLU A CA 1
ATOM 1669 C C . GLU A 1 210 ? 14.499 0.623 3.752 1.00 82.38 210 GLU A C 1
ATOM 1671 O O . GLU A 1 210 ? 13.895 1.236 4.634 1.00 82.38 210 GLU A O 1
ATOM 1676 N N . VAL A 1 211 ? 15.009 1.239 2.680 1.00 86.88 211 VAL A N 1
ATOM 1677 C CA . VAL A 1 211 ? 14.966 2.692 2.455 1.00 86.88 211 VAL A CA 1
ATOM 1678 C C . VAL A 1 211 ? 13.525 3.202 2.395 1.00 86.88 211 VAL A C 1
ATOM 1680 O O . VAL A 1 211 ? 13.214 4.254 2.960 1.00 86.88 211 VAL A O 1
ATOM 1683 N N . THR A 1 212 ? 12.621 2.454 1.753 1.00 87.75 212 THR A N 1
ATOM 1684 C CA . THR A 1 212 ? 11.189 2.792 1.728 1.00 87.75 212 THR A CA 1
ATOM 1685 C C . THR A 1 212 ? 10.601 2.811 3.139 1.00 87.75 212 THR A C 1
ATOM 1687 O O . THR A 1 212 ? 9.932 3.777 3.515 1.00 87.75 212 THR A O 1
ATOM 1690 N N . ARG A 1 213 ? 10.851 1.762 3.930 1.00 86.75 213 ARG A N 1
ATOM 1691 C CA . ARG A 1 213 ? 10.320 1.614 5.289 1.00 86.75 213 ARG A CA 1
ATOM 1692 C C . ARG A 1 213 ? 10.859 2.696 6.226 1.00 86.75 213 ARG A C 1
ATOM 1694 O O . ARG A 1 213 ? 10.078 3.305 6.956 1.00 86.75 213 ARG A O 1
ATOM 1701 N N . GLU A 1 214 ? 12.158 2.995 6.171 1.00 88.38 214 GLU A N 1
ATOM 1702 C CA . GLU A 1 214 ? 12.755 4.094 6.941 1.00 88.38 214 GLU A CA 1
ATOM 1703 C C . GLU A 1 214 ? 12.143 5.453 6.574 1.00 88.38 214 GLU A C 1
ATOM 1705 O O . GLU A 1 214 ? 11.778 6.228 7.465 1.00 88.38 214 GLU A O 1
ATOM 1710 N N . ALA A 1 215 ? 11.974 5.735 5.277 1.00 91.06 215 ALA A N 1
ATOM 1711 C CA . ALA A 1 215 ? 11.360 6.973 4.805 1.00 91.06 215 ALA A CA 1
ATOM 1712 C C . ALA A 1 215 ? 9.892 7.096 5.250 1.00 91.06 215 ALA A C 1
ATOM 1714 O O . ALA A 1 215 ? 9.480 8.165 5.704 1.00 91.06 215 ALA A O 1
ATOM 1715 N N . ARG A 1 216 ? 9.120 6.000 5.202 1.00 91.00 216 ARG A N 1
ATOM 1716 C CA . ARG A 1 216 ? 7.732 5.947 5.688 1.00 91.00 216 ARG A CA 1
ATOM 1717 C C . ARG A 1 216 ? 7.647 6.242 7.182 1.00 91.00 216 ARG A C 1
ATOM 1719 O O . ARG A 1 216 ? 6.824 7.050 7.610 1.00 91.00 216 ARG A O 1
ATOM 1726 N N . VAL A 1 217 ? 8.511 5.614 7.980 1.00 91.50 217 VAL A N 1
ATOM 1727 C CA . VAL A 1 217 ? 8.600 5.859 9.426 1.00 91.50 217 VAL A CA 1
ATOM 1728 C C . VAL A 1 217 ? 8.972 7.316 9.703 1.00 91.50 217 VAL A C 1
ATOM 1730 O O . VAL A 1 217 ? 8.350 7.949 10.554 1.00 91.50 217 VAL A O 1
ATOM 1733 N N . ALA A 1 218 ? 9.950 7.878 8.990 1.00 91.88 218 ALA A N 1
ATOM 1734 C CA . ALA A 1 218 ? 10.348 9.276 9.149 1.00 91.88 218 ALA A CA 1
ATOM 1735 C C . ALA A 1 218 ? 9.204 10.254 8.817 1.00 91.88 218 ALA A C 1
ATOM 1737 O O . ALA A 1 218 ? 8.970 11.193 9.582 1.00 91.88 218 ALA A O 1
ATOM 1738 N N . GLU A 1 219 ? 8.465 9.999 7.733 1.00 92.75 219 GLU A N 1
ATOM 1739 C CA . GLU A 1 219 ? 7.290 10.774 7.324 1.00 92.75 219 GLU A CA 1
ATOM 1740 C C . GLU A 1 219 ? 6.188 10.710 8.392 1.00 92.75 219 GLU A C 1
ATOM 1742 O O . GLU A 1 219 ? 5.832 11.738 8.970 1.00 92.75 219 GLU A O 1
ATOM 1747 N N . LEU A 1 220 ? 5.715 9.507 8.742 1.00 90.69 220 LEU A N 1
ATOM 1748 C CA . LEU A 1 220 ? 4.627 9.303 9.707 1.00 90.69 220 LEU A CA 1
ATOM 1749 C C . LEU A 1 220 ? 4.960 9.826 11.116 1.00 90.69 220 LEU A C 1
ATOM 1751 O O . LEU A 1 220 ? 4.073 10.313 11.814 1.00 90.69 220 LEU A O 1
ATOM 1755 N N . ARG A 1 221 ? 6.233 9.796 11.537 1.00 91.81 221 ARG A N 1
ATOM 1756 C CA . ARG A 1 221 ? 6.685 10.400 12.809 1.00 91.81 221 ARG A CA 1
ATOM 1757 C C . ARG A 1 221 ? 6.621 11.928 12.822 1.00 91.81 221 ARG A C 1
ATOM 1759 O O . ARG A 1 221 ? 6.648 12.516 13.903 1.00 91.81 221 ARG A O 1
ATOM 1766 N N . SER A 1 222 ? 6.587 12.576 11.658 1.00 89.31 222 SER A N 1
ATOM 1767 C CA . SER A 1 222 ? 6.472 14.035 11.544 1.00 89.31 222 SER A CA 1
ATOM 1768 C C . SER A 1 222 ? 5.023 14.534 11.627 1.00 89.31 222 SER A C 1
ATOM 1770 O O . SER A 1 222 ? 4.789 15.732 11.820 1.00 89.31 222 SER A O 1
ATOM 1772 N N . TRP A 1 223 ? 4.050 13.627 11.494 1.00 89.00 223 TRP A N 1
ATOM 1773 C CA . TRP A 1 223 ? 2.633 13.961 11.451 1.00 89.00 223 TRP A CA 1
ATOM 1774 C C . TRP A 1 223 ? 2.102 14.382 12.832 1.00 89.00 223 TRP A C 1
ATOM 1776 O O . TRP A 1 223 ? 2.550 13.875 13.864 1.00 89.00 223 TRP A O 1
ATOM 1786 N N . PRO A 1 224 ? 1.137 15.318 12.888 1.00 86.38 224 PRO A N 1
ATOM 1787 C CA . PRO A 1 224 ? 0.502 15.700 14.142 1.00 86.38 224 PRO A CA 1
ATOM 1788 C C . PRO A 1 224 ? -0.373 14.561 14.684 1.00 86.38 224 PRO A C 1
ATOM 1790 O O . PRO A 1 224 ? -1.094 13.913 13.930 1.00 86.38 224 PRO A O 1
ATOM 1793 N N . GLY A 1 225 ? -0.374 14.385 16.006 1.00 88.75 225 GLY A N 1
ATOM 1794 C CA . GLY A 1 225 ? -1.225 13.418 16.699 1.00 88.75 225 GLY A CA 1
ATOM 1795 C C . GLY A 1 225 ? -1.323 13.689 18.200 1.00 88.75 225 GLY A C 1
ATOM 1796 O O . GLY A 1 225 ? -0.620 14.552 18.743 1.00 88.75 225 GLY A O 1
ATOM 1797 N N . GLY A 1 226 ? -2.231 12.976 18.857 1.00 91.56 226 GLY A N 1
ATOM 1798 C CA . GLY A 1 226 ? -2.491 13.040 20.289 1.00 91.56 226 GLY A CA 1
ATOM 1799 C C . GLY A 1 226 ? -1.510 12.227 21.134 1.00 91.56 226 GLY A C 1
ATOM 1800 O O . GLY A 1 226 ? -0.343 12.027 20.785 1.00 91.56 226 GLY A O 1
ATOM 1801 N N . ASP A 1 227 ? -1.971 11.811 22.314 1.00 92.19 227 ASP A N 1
ATOM 1802 C CA . ASP A 1 227 ? -1.142 11.088 23.283 1.00 92.19 227 ASP A CA 1
ATOM 1803 C C . ASP A 1 227 ? -0.869 9.632 22.864 1.00 92.19 227 ASP A C 1
ATOM 1805 O O . ASP A 1 227 ? 0.236 9.149 23.114 1.00 92.19 227 ASP A O 1
ATOM 1809 N N . HIS A 1 228 ? -1.809 8.948 22.194 1.00 92.69 228 HIS A N 1
ATOM 1810 C CA . HIS A 1 228 ? -1.597 7.570 21.720 1.00 92.69 228 HIS A CA 1
ATOM 1811 C C . HIS A 1 228 ? -0.600 7.546 20.564 1.00 92.69 228 HIS A C 1
ATOM 1813 O O . HIS A 1 228 ? 0.349 6.769 20.589 1.00 92.69 228 HIS A O 1
ATOM 1819 N N . THR A 1 229 ? -0.749 8.469 19.611 1.00 93.44 229 THR A N 1
ATOM 1820 C CA . THR A 1 229 ? 0.195 8.662 18.503 1.00 93.44 229 THR A CA 1
ATOM 1821 C C . THR A 1 229 ? 1.608 8.928 19.022 1.00 93.44 229 THR A C 1
ATOM 1823 O O . THR A 1 229 ? 2.568 8.292 18.585 1.00 93.44 229 THR A O 1
ATOM 1826 N N . ARG A 1 230 ? 1.754 9.827 20.007 1.00 92.94 230 ARG A N 1
ATOM 1827 C CA . ARG A 1 230 ? 3.060 10.131 20.609 1.00 92.94 230 ARG A CA 1
ATOM 1828 C C . ARG A 1 230 ? 3.669 8.914 21.305 1.00 92.94 230 ARG A C 1
ATOM 1830 O O . ARG A 1 230 ? 4.848 8.647 21.097 1.00 92.94 230 ARG A O 1
ATOM 1837 N N . ALA A 1 231 ? 2.875 8.160 22.065 1.00 93.56 231 ALA A N 1
ATOM 1838 C CA . ALA A 1 231 ? 3.335 6.943 22.729 1.00 93.56 231 ALA A CA 1
ATOM 1839 C C . ALA A 1 231 ? 3.812 5.875 21.724 1.00 93.56 231 ALA A C 1
ATOM 1841 O O . ALA A 1 231 ? 4.842 5.247 21.952 1.00 93.56 231 ALA A O 1
ATOM 1842 N N . THR A 1 232 ? 3.130 5.703 20.587 1.00 93.44 232 THR A N 1
ATOM 1843 C CA . THR A 1 232 ? 3.559 4.788 19.511 1.00 93.44 232 THR A CA 1
ATOM 1844 C C . THR A 1 232 ? 4.904 5.209 18.906 1.00 93.44 232 THR A C 1
ATOM 1846 O O . THR A 1 232 ? 5.804 4.381 18.756 1.00 93.44 232 THR A O 1
ATOM 1849 N N . VAL A 1 233 ? 5.093 6.508 18.642 1.00 93.81 233 VAL A N 1
ATOM 1850 C CA . VAL A 1 233 ? 6.374 7.068 18.168 1.00 93.81 233 VAL A CA 1
ATOM 1851 C C . VAL A 1 233 ? 7.500 6.888 19.199 1.00 93.81 233 VAL A C 1
ATOM 1853 O O . VAL A 1 233 ? 8.631 6.565 18.827 1.00 93.81 233 VAL A O 1
ATOM 1856 N N . GLU A 1 234 ? 7.209 7.096 20.485 1.00 92.25 234 GLU A N 1
ATOM 1857 C CA . GLU A 1 234 ? 8.162 6.922 21.590 1.00 92.25 234 GLU A CA 1
ATOM 1858 C C . GLU A 1 234 ? 8.564 5.446 21.764 1.00 92.25 234 GLU A C 1
ATOM 1860 O O . GLU A 1 234 ? 9.758 5.156 21.846 1.00 92.25 234 GLU A O 1
ATOM 1865 N N . ASN A 1 235 ? 7.606 4.512 21.707 1.00 91.44 235 ASN A N 1
ATOM 1866 C CA . ASN A 1 235 ? 7.846 3.065 21.784 1.00 91.44 235 ASN A CA 1
ATOM 1867 C C . ASN A 1 235 ? 8.765 2.558 20.658 1.00 91.44 235 ASN A C 1
ATOM 1869 O O . ASN A 1 235 ? 9.683 1.776 20.916 1.00 91.44 235 ASN A O 1
ATOM 1873 N N . LEU A 1 236 ? 8.542 3.006 19.414 1.00 91.88 236 LEU A N 1
ATOM 1874 C CA . LEU A 1 236 ? 9.417 2.664 18.288 1.00 91.88 236 LEU A CA 1
ATOM 1875 C C . LEU A 1 236 ? 10.824 3.247 18.485 1.00 91.88 236 LEU A C 1
ATOM 1877 O O . LEU A 1 236 ? 11.821 2.563 18.252 1.00 91.88 236 LEU A O 1
ATOM 1881 N N . HIS A 1 237 ? 10.926 4.499 18.941 1.00 90.25 237 HIS A N 1
ATOM 1882 C CA . HIS A 1 237 ? 12.224 5.123 19.183 1.00 90.25 237 HIS A CA 1
ATOM 1883 C C . HIS A 1 237 ? 13.020 4.394 20.276 1.00 90.25 237 HIS A C 1
ATOM 1885 O O . HIS A 1 237 ? 14.208 4.140 20.078 1.00 90.25 237 HIS A O 1
ATOM 1891 N N . GLU A 1 238 ? 12.372 4.001 21.378 1.00 88.31 238 GLU A N 1
ATOM 1892 C CA . GLU A 1 238 ? 12.991 3.185 22.426 1.00 88.31 238 GLU A CA 1
ATOM 1893 C C . GLU A 1 238 ? 13.482 1.842 21.867 1.00 88.31 238 GLU A C 1
ATOM 1895 O O . GLU A 1 238 ? 14.638 1.485 22.083 1.00 88.31 238 GLU A O 1
ATOM 1900 N N . ALA A 1 239 ? 12.660 1.127 21.089 1.00 87.31 239 ALA A N 1
ATOM 1901 C CA . ALA A 1 239 ? 13.044 -0.158 20.501 1.00 87.31 239 ALA A CA 1
ATOM 1902 C C . ALA A 1 239 ? 14.257 -0.053 19.554 1.00 87.31 239 ALA A C 1
ATOM 1904 O O . ALA A 1 239 ? 15.139 -0.915 19.589 1.00 87.31 239 ALA A O 1
ATOM 1905 N N . ILE A 1 240 ? 14.342 1.015 18.752 1.00 86.69 240 ILE A N 1
ATOM 1906 C CA . ILE A 1 240 ? 15.485 1.280 17.862 1.00 86.69 240 ILE A CA 1
ATOM 1907 C C . ILE A 1 240 ? 16.757 1.590 18.667 1.00 86.69 240 ILE A C 1
ATOM 1909 O O . ILE A 1 240 ? 17.814 1.024 18.384 1.00 86.69 240 ILE A O 1
ATOM 1913 N N . GLU A 1 241 ? 16.688 2.458 19.683 1.00 86.00 241 GLU A N 1
ATOM 1914 C CA . GLU A 1 241 ? 17.868 2.799 20.494 1.00 86.00 241 GLU A CA 1
ATOM 1915 C C . GLU A 1 241 ? 18.339 1.619 21.357 1.00 86.00 241 GLU A C 1
ATOM 1917 O O . GLU A 1 241 ? 19.544 1.374 21.452 1.00 86.00 241 GLU A O 1
ATOM 1922 N N . VAL A 1 242 ? 17.412 0.837 21.924 1.00 83.94 242 VAL A N 1
ATOM 1923 C CA . VAL A 1 242 ? 17.730 -0.407 22.642 1.00 83.94 242 VAL A CA 1
ATOM 1924 C C . VAL A 1 242 ? 18.412 -1.402 21.707 1.00 83.94 242 VAL A C 1
ATOM 1926 O O . VAL A 1 242 ? 19.438 -1.957 22.085 1.00 83.94 242 VAL A O 1
ATOM 1929 N N . SER A 1 243 ? 17.924 -1.582 20.478 1.00 82.31 243 SER A N 1
ATOM 1930 C CA . SER A 1 243 ? 18.533 -2.507 19.508 1.00 82.31 243 SER A CA 1
ATOM 1931 C C . SER A 1 243 ? 19.917 -2.048 19.052 1.00 82.31 243 SER A C 1
ATOM 1933 O O . SER A 1 243 ? 20.850 -2.849 18.997 1.00 82.31 243 SER A O 1
ATOM 1935 N N . ARG A 1 244 ? 20.100 -0.741 18.823 1.00 81.44 244 ARG A N 1
ATOM 1936 C CA . ARG A 1 244 ? 21.413 -0.156 18.509 1.00 81.44 244 ARG A CA 1
ATOM 1937 C C . ARG A 1 244 ? 22.410 -0.336 19.657 1.00 81.44 244 ARG A C 1
ATOM 1939 O O . ARG A 1 244 ? 23.570 -0.645 19.404 1.00 81.44 244 ARG A O 1
ATOM 1946 N N . ALA A 1 245 ? 21.976 -0.165 20.906 1.00 77.12 245 ALA A N 1
ATOM 1947 C CA . ALA A 1 245 ? 22.808 -0.415 22.084 1.00 77.12 245 ALA A CA 1
ATOM 1948 C C . ALA A 1 245 ? 23.071 -1.917 22.312 1.00 77.12 245 ALA A C 1
ATOM 1950 O O . ALA A 1 245 ? 24.156 -2.298 22.756 1.00 77.12 245 ALA A O 1
ATOM 1951 N N . ALA A 1 246 ? 22.096 -2.769 21.985 1.00 67.12 246 ALA A N 1
ATOM 1952 C CA . ALA A 1 246 ? 22.173 -4.219 22.114 1.00 67.12 246 ALA A CA 1
ATOM 1953 C C . ALA A 1 246 ? 23.037 -4.884 21.035 1.00 67.12 246 ALA A C 1
ATOM 1955 O O . ALA A 1 246 ? 23.523 -5.976 21.284 1.00 67.12 246 ALA A O 1
ATOM 1956 N N . ALA A 1 247 ? 23.345 -4.224 19.911 1.00 59.06 247 ALA A N 1
ATOM 1957 C CA . ALA A 1 247 ? 24.228 -4.732 18.846 1.00 59.06 247 ALA A CA 1
ATOM 1958 C C . ALA A 1 247 ? 25.679 -5.079 19.286 1.00 59.06 247 ALA A C 1
ATOM 1960 O O . ALA A 1 247 ? 26.523 -5.448 18.467 1.00 59.06 247 ALA A O 1
ATOM 1961 N N . HIS A 1 248 ? 25.998 -4.952 20.577 1.00 58.81 248 HIS A N 1
ATOM 1962 C CA . HIS A 1 248 ? 27.254 -5.372 21.199 1.00 58.81 248 HIS A CA 1
ATOM 1963 C C . HIS A 1 248 ? 27.121 -6.604 22.126 1.00 58.81 248 HIS A C 1
ATOM 1965 O O . HIS A 1 248 ? 28.132 -7.061 22.667 1.00 58.81 248 HIS A O 1
ATOM 1971 N N . HIS A 1 249 ? 25.916 -7.162 22.296 1.00 56.00 249 HIS A N 1
ATOM 1972 C CA . HIS A 1 249 ? 25.603 -8.340 23.116 1.00 56.00 249 HIS A CA 1
ATOM 1973 C C . HIS A 1 249 ? 24.554 -9.242 22.423 1.00 56.00 249 HIS A C 1
ATOM 1975 O O . HIS A 1 249 ? 23.749 -8.763 21.634 1.00 56.00 249 HIS A O 1
ATOM 1981 N N . ASP A 1 250 ? 24.535 -10.546 22.719 1.00 55.66 250 ASP A N 1
ATOM 1982 C CA . ASP A 1 250 ? 23.568 -11.491 22.126 1.00 55.66 250 ASP A CA 1
ATOM 1983 C C . ASP A 1 250 ? 22.138 -11.244 22.655 1.00 55.66 250 ASP A C 1
ATOM 1985 O O . ASP A 1 250 ? 21.720 -11.855 23.639 1.00 55.66 250 ASP A O 1
ATOM 1989 N N . VAL A 1 251 ? 21.383 -10.334 22.023 1.00 61.44 251 VAL A N 1
ATOM 1990 C CA . VAL A 1 251 ? 19.988 -10.016 22.396 1.00 61.44 251 VAL A CA 1
ATOM 1991 C C . VAL A 1 251 ? 19.078 -9.937 21.164 1.00 61.44 251 VAL A C 1
ATOM 1993 O O . VAL A 1 251 ? 18.585 -8.874 20.783 1.00 61.44 251 VAL A O 1
ATOM 1996 N N . VAL A 1 252 ? 18.865 -11.099 20.541 1.00 67.06 252 VAL A N 1
ATOM 1997 C CA . VAL A 1 252 ? 18.015 -11.285 19.349 1.00 67.06 252 VAL A CA 1
ATOM 1998 C C . VAL A 1 252 ? 16.607 -10.708 19.566 1.00 67.06 252 VAL A C 1
ATOM 2000 O O . VAL A 1 252 ? 16.157 -9.904 18.756 1.00 67.06 252 VAL A O 1
ATOM 2003 N N . ASP A 1 253 ? 15.989 -10.977 20.722 1.00 74.38 253 ASP A N 1
ATOM 2004 C CA . ASP A 1 253 ? 14.647 -10.503 21.107 1.00 74.38 253 ASP A CA 1
ATOM 2005 C C . ASP A 1 253 ? 14.434 -8.978 20.980 1.00 74.38 253 ASP A C 1
ATOM 2007 O O . ASP A 1 253 ? 13.305 -8.511 20.826 1.00 74.38 253 ASP A O 1
ATOM 2011 N N . HIS A 1 254 ? 15.493 -8.168 21.106 1.00 76.62 254 HIS A N 1
ATOM 2012 C CA . HIS A 1 254 ? 15.393 -6.713 20.938 1.00 76.62 254 HIS A CA 1
ATOM 2013 C C . HIS A 1 254 ? 15.420 -6.312 19.464 1.00 76.62 254 HIS A C 1
ATOM 2015 O O . HIS A 1 254 ? 14.605 -5.486 19.050 1.00 76.62 254 HIS A O 1
ATOM 2021 N N . ILE A 1 255 ? 16.301 -6.943 18.683 1.00 77.81 255 ILE A N 1
ATOM 2022 C CA . ILE A 1 255 ? 16.419 -6.730 17.239 1.00 77.81 255 ILE A CA 1
ATOM 2023 C C . ILE A 1 255 ? 15.093 -7.096 16.567 1.00 77.81 255 ILE A C 1
ATOM 2025 O O . ILE A 1 255 ? 14.516 -6.241 15.896 1.00 77.81 255 ILE A O 1
ATOM 2029 N N . ASP A 1 256 ? 14.561 -8.290 16.843 1.00 82.31 256 ASP A N 1
ATOM 2030 C CA . ASP A 1 256 ? 13.283 -8.768 16.301 1.00 82.31 256 ASP A CA 1
ATOM 2031 C C . ASP A 1 256 ? 12.142 -7.788 16.619 1.00 82.31 256 ASP A C 1
ATOM 2033 O O . ASP A 1 256 ? 11.446 -7.322 15.717 1.00 82.31 256 ASP A O 1
ATOM 2037 N N . ARG A 1 257 ? 12.029 -7.348 17.883 1.00 83.19 257 ARG A N 1
ATOM 2038 C CA . ARG A 1 257 ? 11.026 -6.352 18.296 1.00 83.19 257 ARG A CA 1
ATOM 2039 C C . ARG A 1 257 ? 11.160 -5.022 17.546 1.00 83.19 257 ARG A C 1
ATOM 2041 O O . ARG A 1 257 ? 10.145 -4.384 17.270 1.00 83.19 257 ARG A O 1
ATOM 2048 N N . SER A 1 258 ? 12.378 -4.564 17.252 1.00 84.44 258 SER A N 1
ATOM 2049 C CA . SER A 1 258 ? 12.574 -3.336 16.471 1.00 84.44 258 SER A CA 1
ATOM 2050 C C . SER A 1 258 ? 12.181 -3.514 15.005 1.00 84.44 258 SER A C 1
ATOM 2052 O O . SER A 1 258 ? 11.583 -2.604 14.436 1.00 84.44 258 SER A O 1
ATOM 2054 N N . ILE A 1 259 ? 12.439 -4.687 14.419 1.00 83.88 259 ILE A N 1
ATOM 2055 C CA . ILE A 1 259 ? 12.040 -5.022 13.048 1.00 83.88 259 ILE A CA 1
ATOM 2056 C C . ILE A 1 259 ? 10.512 -5.063 12.949 1.00 83.88 259 ILE A C 1
ATOM 2058 O O . ILE A 1 259 ? 9.953 -4.383 12.091 1.00 83.88 259 ILE A O 1
ATOM 2062 N N . ASP A 1 260 ? 9.840 -5.772 13.861 1.00 83.50 260 ASP A N 1
ATOM 2063 C CA . ASP A 1 260 ? 8.376 -5.860 13.910 1.00 83.50 260 ASP A CA 1
ATOM 2064 C C . ASP A 1 260 ? 7.726 -4.475 14.068 1.00 83.50 260 ASP A C 1
ATOM 2066 O O . ASP A 1 260 ? 6.912 -4.077 13.236 1.00 83.50 260 ASP A O 1
ATOM 2070 N N . LEU A 1 261 ? 8.153 -3.681 15.060 1.00 85.31 261 LEU A N 1
ATOM 2071 C CA . LEU A 1 261 ? 7.612 -2.330 15.274 1.00 85.31 261 LEU A CA 1
ATOM 2072 C C . LEU A 1 261 ? 7.883 -1.372 14.105 1.00 85.31 261 LEU A C 1
ATOM 2074 O O . LEU A 1 261 ? 7.110 -0.442 13.899 1.00 85.31 261 LEU A O 1
ATOM 2078 N N . THR A 1 262 ? 8.971 -1.560 13.352 1.00 86.00 262 THR A N 1
ATOM 2079 C CA . THR A 1 262 ? 9.268 -0.740 12.163 1.00 86.00 262 THR A CA 1
ATOM 2080 C C . THR A 1 262 ? 8.429 -1.192 10.961 1.00 86.00 262 THR A C 1
ATOM 2082 O O . THR A 1 262 ? 8.010 -0.359 10.158 1.00 86.00 262 THR A O 1
ATOM 2085 N N . ARG A 1 263 ? 8.169 -2.500 10.834 1.00 83.00 263 ARG A N 1
ATOM 2086 C CA . ARG A 1 263 ? 7.352 -3.106 9.772 1.00 83.00 263 ARG A CA 1
ATOM 2087 C C . ARG A 1 263 ? 5.878 -2.732 9.902 1.00 83.00 263 ARG A C 1
ATOM 2089 O O . ARG A 1 263 ? 5.272 -2.341 8.915 1.00 83.00 263 ARG A O 1
ATOM 2096 N N . ASP A 1 264 ? 5.322 -2.816 11.105 1.00 85.19 264 ASP A N 1
ATOM 2097 C CA . ASP A 1 264 ? 3.874 -2.686 11.308 1.00 85.19 264 ASP A CA 1
ATOM 2098 C C . ASP A 1 264 ? 3.454 -1.249 11.703 1.00 85.19 264 ASP A C 1
ATOM 2100 O O . ASP A 1 264 ? 2.268 -0.945 11.848 1.00 85.19 264 ASP A O 1
ATOM 2104 N N . PHE A 1 265 ? 4.421 -0.318 11.776 1.00 89.19 265 PHE A N 1
ATOM 2105 C CA . PHE A 1 265 ? 4.239 1.082 12.185 1.00 89.19 265 PHE A CA 1
ATOM 2106 C C . PHE A 1 265 ? 3.120 1.818 11.435 1.00 89.19 265 PHE A C 1
ATOM 2108 O O . PHE A 1 265 ? 2.412 2.634 12.024 1.00 89.19 265 PHE A O 1
ATOM 2115 N N . SER A 1 266 ? 2.945 1.553 10.136 1.00 89.44 266 SER A N 1
ATOM 2116 C CA . SER A 1 266 ? 1.909 2.206 9.320 1.00 89.44 266 SER A CA 1
ATOM 2117 C C . SER A 1 266 ? 0.495 1.790 9.758 1.00 89.44 266 SER A C 1
ATOM 2119 O O . SER A 1 266 ? -0.420 2.619 9.817 1.00 89.44 266 SER A O 1
ATOM 2121 N N . THR A 1 267 ? 0.326 0.521 10.139 1.00 88.94 267 THR A N 1
ATOM 2122 C CA . THR A 1 267 ? -0.917 -0.033 10.696 1.00 88.94 267 THR A CA 1
ATOM 2123 C C . THR A 1 267 ? -1.144 0.451 12.125 1.00 88.94 267 THR A C 1
ATOM 2125 O O . THR A 1 267 ? -2.209 1.002 12.408 1.00 88.94 267 THR A O 1
ATOM 2128 N N . ASP A 1 268 ? -0.129 0.382 12.991 1.00 90.88 268 ASP A N 1
ATOM 2129 C CA . ASP A 1 268 ? -0.200 0.903 14.366 1.00 90.88 268 ASP A CA 1
ATOM 2130 C C . ASP A 1 268 ? -0.621 2.380 14.400 1.00 90.88 268 ASP A C 1
ATOM 2132 O O . ASP A 1 268 ? -1.537 2.763 15.134 1.00 90.88 268 ASP A O 1
ATOM 2136 N N . MET A 1 269 ? 0.003 3.213 13.557 1.00 93.06 269 MET A N 1
ATOM 2137 C CA . MET A 1 269 ? -0.320 4.636 13.420 1.00 93.06 269 MET A CA 1
ATOM 2138 C C . MET A 1 269 ? -1.757 4.874 12.925 1.00 93.06 269 MET A C 1
ATOM 2140 O O . MET A 1 269 ? -2.367 5.873 13.305 1.00 93.06 269 MET A O 1
ATOM 2144 N N . SER A 1 270 ? -2.320 3.963 12.125 1.00 92.19 270 SER A N 1
ATOM 2145 C CA . SER A 1 270 ? -3.713 4.040 11.658 1.00 92.19 270 SER A CA 1
ATOM 2146 C C . SER A 1 270 ? -4.699 3.695 12.784 1.00 92.19 270 SER A C 1
ATOM 2148 O O . SER A 1 270 ? -5.629 4.458 13.056 1.00 92.19 270 SER A O 1
ATOM 2150 N N . HIS A 1 271 ? -4.455 2.607 13.527 1.00 91.94 271 HIS A N 1
ATOM 2151 C CA . HIS A 1 271 ? -5.287 2.231 14.678 1.00 91.94 271 HIS A CA 1
ATOM 2152 C C . HIS A 1 271 ? -5.296 3.310 15.773 1.00 91.94 271 HIS A C 1
ATOM 2154 O O . HIS A 1 271 ? -6.365 3.629 16.303 1.00 91.94 271 HIS A O 1
ATOM 2160 N N . VAL A 1 272 ? -4.148 3.922 16.105 1.00 93.25 272 VAL A N 1
ATOM 2161 C CA . VAL A 1 272 ? -4.121 4.979 17.137 1.00 93.25 272 VAL A CA 1
ATOM 2162 C C . VAL A 1 272 ? -4.799 6.273 16.689 1.00 93.25 272 VAL A C 1
ATOM 2164 O O . VAL A 1 272 ? -5.476 6.885 17.513 1.00 93.25 272 VAL A O 1
ATOM 2167 N N . ARG A 1 273 ? -4.720 6.662 15.405 1.00 92.88 273 ARG A N 1
ATOM 2168 C CA . ARG A 1 273 ? -5.500 7.799 14.873 1.00 92.88 273 ARG A CA 1
ATOM 2169 C C . ARG A 1 273 ? -7.001 7.566 15.015 1.00 92.88 273 ARG A C 1
ATOM 2171 O O . ARG A 1 273 ? -7.712 8.433 15.515 1.00 92.88 273 ARG A O 1
ATOM 2178 N N . ILE A 1 274 ? -7.477 6.383 14.633 1.00 93.06 274 ILE A N 1
ATOM 2179 C CA . ILE A 1 274 ? -8.902 6.025 14.687 1.00 93.06 274 ILE A CA 1
ATOM 2180 C C . ILE A 1 274 ? -9.413 5.973 16.127 1.00 93.06 274 ILE A C 1
ATOM 2182 O O . ILE A 1 274 ? -10.504 6.471 16.416 1.00 93.06 274 ILE A O 1
ATOM 2186 N N . ARG A 1 275 ? -8.593 5.474 17.054 1.00 92.19 275 ARG A N 1
ATOM 2187 C CA . ARG A 1 275 ? -8.870 5.557 18.487 1.00 92.19 275 ARG A CA 1
ATOM 2188 C C . ARG A 1 275 ? -8.941 7.004 18.986 1.00 92.19 275 ARG A C 1
ATOM 2190 O O . ARG A 1 275 ? -9.882 7.353 19.691 1.00 92.19 275 ARG A O 1
ATOM 2197 N N . GLU A 1 276 ? -7.990 7.863 18.617 1.00 92.62 276 GLU A N 1
ATOM 2198 C CA . GLU A 1 276 ? -8.023 9.288 18.982 1.00 92.62 276 GLU A CA 1
ATOM 2199 C C . GLU A 1 276 ? -9.277 9.990 18.429 1.00 92.62 276 GLU A C 1
ATOM 2201 O O . GLU A 1 276 ? -9.896 10.787 19.135 1.00 92.62 276 GLU A O 1
ATOM 2206 N N . TRP A 1 277 ? -9.705 9.661 17.207 1.00 92.50 277 TRP A N 1
ATOM 2207 C CA . TRP A 1 277 ? -10.953 10.157 16.618 1.00 92.50 277 TRP A CA 1
ATOM 2208 C C . TRP A 1 277 ? -12.201 9.658 17.365 1.00 92.50 277 TRP A C 1
ATOM 2210 O O . TRP A 1 277 ? -13.104 10.451 17.639 1.00 92.50 277 TRP A O 1
ATOM 2220 N N . SER A 1 278 ? -12.238 8.387 17.776 1.00 90.38 278 SER A N 1
ATOM 2221 C CA . SER A 1 278 ? -13.301 7.832 18.632 1.00 90.38 278 SER A CA 1
ATOM 2222 C C . SER A 1 278 ? -13.368 8.529 20.001 1.00 90.38 278 SER A C 1
ATOM 2224 O O . SER A 1 278 ? -14.437 8.972 20.438 1.00 90.38 278 SER A O 1
ATOM 2226 N N . GLU A 1 279 ? -12.224 8.725 20.666 1.00 90.56 279 GLU A N 1
ATOM 2227 C CA . GLU A 1 279 ? -12.126 9.415 21.961 1.00 90.56 279 GLU A CA 1
ATOM 2228 C C . GLU A 1 279 ? -12.549 10.901 21.860 1.00 90.56 279 GLU A C 1
ATOM 2230 O O . GLU A 1 279 ? -13.185 11.436 22.780 1.00 90.56 279 GLU A O 1
ATOM 2235 N N . GLN A 1 280 ? -12.289 11.556 20.720 1.00 88.12 280 GLN A N 1
ATOM 22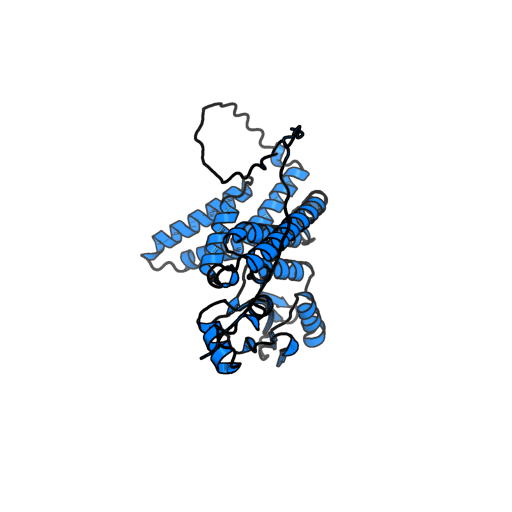36 C CA . GLN A 1 280 ? -12.777 12.906 20.402 1.00 88.12 280 GLN A CA 1
ATOM 2237 C C . GLN A 1 280 ? -14.292 12.942 20.142 1.00 88.12 280 GLN A C 1
ATOM 2239 O O . GLN A 1 280 ? -14.981 13.810 20.688 1.00 88.12 280 GLN A O 1
ATOM 2244 N N . ALA A 1 281 ? -14.826 12.003 19.354 1.00 85.38 281 ALA A N 1
ATOM 2245 C CA . ALA A 1 281 ? -16.248 11.923 19.007 1.00 85.38 281 ALA A CA 1
ATOM 2246 C C . ALA A 1 281 ? -17.136 11.589 20.221 1.00 85.38 281 ALA A C 1
ATOM 2248 O O . ALA A 1 281 ? -18.213 12.165 20.392 1.00 85.38 281 ALA A O 1
ATOM 2249 N N . THR A 1 282 ? -16.664 10.708 21.106 1.00 83.06 282 THR A N 1
ATOM 2250 C CA . THR A 1 282 ? -17.324 10.371 22.382 1.00 83.06 282 THR A CA 1
ATOM 2251 C C . THR A 1 282 ? -17.124 11.434 23.466 1.00 83.06 282 THR A C 1
ATOM 2253 O O . THR A 1 282 ? -17.875 11.479 24.443 1.00 83.06 282 THR A O 1
ATOM 2256 N N . GLY A 1 283 ? -16.125 12.309 23.311 1.00 72.44 283 GLY A N 1
ATOM 2257 C CA . GLY A 1 283 ? -15.795 13.366 24.264 1.00 72.44 283 GLY A CA 1
ATOM 2258 C C . GLY A 1 283 ? -15.138 12.874 25.558 1.00 72.44 283 GLY A C 1
ATOM 2259 O O . GLY A 1 283 ? -15.043 13.657 26.509 1.00 72.44 283 GLY A O 1
ATOM 2260 N N . LEU A 1 284 ? -14.674 11.619 25.607 1.00 61.81 284 LEU A N 1
ATOM 2261 C CA . LEU A 1 284 ? -14.017 11.018 26.776 1.00 61.81 284 LEU A CA 1
ATOM 2262 C C . LEU A 1 284 ? -12.752 11.793 27.191 1.00 61.81 284 LEU A C 1
ATOM 2264 O O . LEU A 1 284 ? -12.486 11.953 28.388 1.00 61.81 284 LEU A O 1
ATOM 2268 N N . ASP A 1 285 ? -12.047 12.380 26.221 1.00 51.97 285 ASP A N 1
ATOM 2269 C CA . ASP A 1 285 ? -10.835 13.187 26.424 1.00 51.97 285 ASP A CA 1
ATOM 2270 C C . ASP A 1 285 ? -11.069 14.478 27.249 1.00 51.97 285 ASP A C 1
ATOM 2272 O O . ASP A 1 285 ? -10.176 14.993 27.927 1.00 51.97 285 ASP A O 1
ATOM 2276 N N . ARG A 1 286 ? -12.321 14.963 27.356 1.00 47.59 286 ARG A N 1
ATOM 2277 C CA . ARG A 1 286 ? -12.662 16.122 28.217 1.00 47.59 286 ARG A CA 1
ATOM 2278 C C . ARG A 1 286 ? -12.460 15.874 29.718 1.00 47.59 286 ARG A C 1
ATOM 2280 O O . ARG A 1 286 ? -12.589 16.804 30.515 1.00 47.59 286 ARG A O 1
ATOM 2287 N N . SER A 1 287 ? -12.117 14.648 30.107 1.00 43.75 287 SER A N 1
ATOM 2288 C CA . SER A 1 287 ? -11.843 14.245 31.490 1.00 43.75 287 SER A CA 1
ATOM 2289 C C . SER A 1 287 ? -10.477 14.715 32.017 1.00 43.75 287 SER A C 1
ATOM 2291 O O . SER A 1 287 ? -10.274 14.728 33.231 1.00 43.75 287 SER A O 1
ATOM 2293 N N . LYS A 1 288 ? -9.545 15.143 31.147 1.00 38.38 288 LYS A N 1
ATOM 2294 C CA . LYS A 1 288 ? -8.221 15.678 31.532 1.00 38.38 288 LYS A CA 1
ATOM 2295 C C . LYS A 1 288 ? -8.095 17.188 31.296 1.00 38.38 288 LYS A C 1
ATOM 2297 O O . LYS A 1 288 ? -7.154 17.662 30.663 1.00 38.38 288 LYS A O 1
ATOM 2302 N N . LEU A 1 289 ? -9.001 17.983 31.869 1.00 33.59 289 LEU A N 1
ATOM 2303 C CA . LEU A 1 289 ? -8.875 19.446 31.855 1.00 33.59 289 LEU A CA 1
ATOM 2304 C C . LEU A 1 289 ? -7.793 19.928 32.847 1.00 33.59 289 LEU A C 1
ATOM 2306 O O . LEU A 1 289 ? -8.085 20.523 33.885 1.00 33.59 289 LEU A O 1
ATOM 2310 N N . VAL A 1 290 ? -6.521 19.667 32.532 1.00 34.16 290 VAL A N 1
ATOM 2311 C CA . VAL A 1 290 ? -5.381 20.229 33.265 1.00 34.16 290 VAL A CA 1
ATOM 2312 C C . VAL A 1 290 ? -5.201 21.682 32.833 1.00 34.16 290 VAL A C 1
ATOM 2314 O O . VAL A 1 290 ? -4.570 21.983 31.819 1.00 34.16 290 VAL A O 1
ATOM 2317 N N . GLN A 1 291 ? -5.741 22.604 33.630 1.00 40.78 291 GLN A N 1
ATOM 2318 C CA . GLN A 1 291 ? -5.407 24.022 33.522 1.00 40.78 291 GLN A CA 1
ATOM 2319 C C . GLN A 1 291 ? -3.893 24.215 33.685 1.00 40.78 291 GLN A C 1
ATOM 2321 O O . GLN A 1 291 ? -3.381 24.201 34.802 1.00 40.78 291 GLN A O 1
ATOM 2326 N N . THR A 1 292 ? -3.187 24.472 32.582 1.00 33.72 292 THR A N 1
ATOM 2327 C CA . THR A 1 292 ? -1.839 25.051 32.638 1.00 33.72 292 THR A CA 1
ATOM 2328 C C . THR A 1 292 ? -1.746 26.261 31.720 1.00 33.72 292 THR A C 1
ATOM 2330 O O . THR A 1 292 ? -1.254 26.194 30.596 1.00 33.72 292 THR A O 1
ATOM 2333 N N . GLU A 1 293 ? -2.185 27.415 32.221 1.00 38.12 293 GLU A N 1
ATOM 2334 C CA . GLU A 1 293 ? -1.725 28.682 31.661 1.00 38.12 293 GLU A CA 1
ATOM 2335 C C . GLU A 1 293 ? -0.211 28.805 31.879 1.00 38.12 293 GLU A C 1
ATOM 2337 O O . GLU A 1 293 ? 0.250 29.086 32.988 1.00 38.12 293 GLU A O 1
ATOM 2342 N N . ARG A 1 294 ? 0.592 28.660 30.817 1.00 30.75 294 ARG A N 1
ATOM 2343 C CA . ARG A 1 294 ? 1.943 29.234 30.819 1.00 30.75 294 ARG A CA 1
ATOM 2344 C C . ARG A 1 294 ? 2.448 29.615 29.430 1.00 30.75 294 ARG A C 1
ATOM 2346 O O . ARG A 1 294 ? 3.053 28.828 28.714 1.00 30.75 294 ARG A O 1
ATOM 2353 N N . ARG A 1 295 ? 2.292 30.901 29.101 1.00 36.38 295 ARG A N 1
ATOM 2354 C CA . ARG A 1 295 ? 3.146 31.579 28.115 1.00 36.38 295 ARG A CA 1
ATOM 2355 C C . ARG A 1 295 ? 4.608 31.531 28.578 1.00 36.38 295 ARG A C 1
ATOM 2357 O O . ARG A 1 295 ? 4.919 32.193 29.565 1.00 36.38 295 ARG A O 1
ATOM 2364 N N . VAL A 1 296 ? 5.496 30.896 27.813 1.00 29.56 296 VAL A N 1
ATOM 2365 C CA . VAL A 1 296 ? 6.886 31.358 27.592 1.00 29.56 296 VAL A CA 1
ATOM 2366 C C . VAL A 1 296 ? 7.258 31.083 26.126 1.00 29.56 296 VAL A C 1
ATOM 2368 O O . VAL A 1 296 ? 6.691 30.203 25.487 1.00 29.56 296 VAL A O 1
ATOM 2371 N N . ALA A 1 297 ? 8.140 31.912 25.572 1.00 30.73 297 ALA A N 1
ATOM 2372 C CA . ALA A 1 297 ? 8.478 31.973 24.156 1.00 30.73 297 ALA A CA 1
ATOM 2373 C C . ALA A 1 297 ? 9.254 30.757 23.609 1.00 30.73 297 ALA A C 1
ATOM 2375 O O . ALA A 1 297 ? 10.260 30.352 24.177 1.00 30.73 297 ALA A O 1
ATOM 2376 N N . GLY A 1 298 ? 8.849 30.308 22.418 1.00 34.31 298 GLY A N 1
ATOM 2377 C CA . GLY A 1 298 ? 9.645 30.504 21.200 1.00 34.31 298 GLY A CA 1
ATOM 2378 C C . GLY A 1 298 ? 10.952 29.725 21.022 1.00 34.31 298 GLY A C 1
ATOM 2379 O O . GLY A 1 298 ? 12.022 30.266 21.284 1.00 34.31 298 GLY A O 1
ATOM 2380 N N . THR A 1 299 ? 10.853 28.592 20.323 1.00 30.25 299 THR A N 1
ATOM 2381 C CA . THR A 1 299 ? 11.878 28.144 19.364 1.00 30.25 299 THR A CA 1
ATOM 2382 C C . THR A 1 299 ? 11.167 27.634 18.109 1.00 30.25 299 THR A C 1
ATOM 2384 O O . THR A 1 299 ? 10.223 26.855 18.215 1.00 30.25 299 THR A O 1
ATOM 2387 N N . GLN A 1 300 ? 11.571 28.090 16.922 1.00 33.41 300 GLN A N 1
ATOM 2388 C CA . GLN A 1 300 ? 11.043 27.568 15.658 1.00 33.41 300 GLN A CA 1
ATOM 2389 C C . GLN A 1 300 ? 11.706 26.223 15.339 1.00 33.41 300 GLN A C 1
ATOM 2391 O O . GLN A 1 300 ? 12.926 26.167 15.210 1.00 33.41 300 GLN A O 1
ATOM 2396 N N . ALA A 1 301 ? 10.905 25.175 15.152 1.00 32.28 301 ALA A N 1
ATOM 2397 C CA . ALA A 1 301 ? 11.305 23.986 14.406 1.00 32.28 301 ALA A CA 1
ATOM 2398 C C . ALA A 1 301 ? 10.617 24.047 13.035 1.00 32.28 301 ALA A C 1
ATOM 2400 O O . ALA A 1 301 ? 9.389 24.074 12.943 1.00 32.28 301 ALA A O 1
ATOM 2401 N N . THR A 1 302 ? 11.407 24.154 11.970 1.00 31.47 302 THR A N 1
ATOM 2402 C CA . THR A 1 302 ? 10.918 24.261 10.592 1.00 31.47 302 THR A CA 1
ATOM 2403 C C . THR A 1 302 ? 10.526 22.893 10.044 1.00 31.47 302 THR A C 1
ATOM 2405 O O . THR A 1 302 ? 11.336 22.232 9.401 1.00 31.47 302 THR A O 1
ATOM 2408 N N . GLY A 1 303 ? 9.269 22.496 10.252 1.00 29.02 303 GLY A N 1
ATOM 2409 C CA . GLY A 1 303 ? 8.590 21.600 9.313 1.00 29.02 303 GLY A CA 1
ATOM 2410 C C . GLY A 1 303 ? 8.291 22.352 8.009 1.00 29.02 303 GLY A C 1
ATOM 2411 O O . GLY A 1 303 ? 8.023 23.559 8.042 1.00 29.02 303 GLY A O 1
ATOM 2412 N N . ILE A 1 304 ? 8.355 21.670 6.863 1.00 37.22 304 ILE A N 1
ATOM 2413 C CA . ILE A 1 304 ? 8.148 22.289 5.545 1.00 37.22 304 ILE A CA 1
ATOM 2414 C C . ILE A 1 304 ? 6.657 22.610 5.360 1.00 37.22 304 ILE A C 1
ATOM 2416 O O . ILE A 1 304 ? 5.878 21.817 4.842 1.00 37.22 304 ILE A O 1
ATOM 2420 N N . ARG A 1 305 ? 6.246 23.810 5.781 1.00 31.69 305 ARG A N 1
ATOM 2421 C CA . ARG A 1 305 ? 4.945 24.377 5.408 1.00 31.69 305 ARG A CA 1
ATOM 2422 C C . ARG A 1 305 ? 4.988 24.883 3.970 1.00 31.69 305 ARG A C 1
ATOM 2424 O O . ARG A 1 305 ?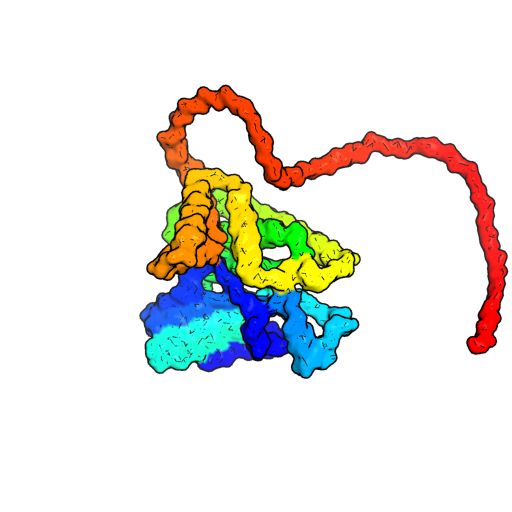 5.538 25.954 3.712 1.00 31.69 305 ARG A O 1
ATOM 2431 N N . TYR A 1 306 ? 4.310 24.182 3.070 1.00 32.44 306 TYR A N 1
ATOM 2432 C CA . TYR A 1 306 ? 3.820 24.788 1.836 1.00 32.44 306 TYR A CA 1
ATOM 2433 C C . TYR A 1 306 ? 2.518 25.548 2.130 1.00 32.44 306 TYR A C 1
ATOM 2435 O O . TYR A 1 306 ? 1.440 24.966 2.195 1.00 32.44 306 TYR A O 1
ATOM 2443 N N . GLU A 1 307 ? 2.609 26.866 2.326 1.00 31.31 307 GLU A N 1
ATOM 2444 C CA . GLU A 1 307 ? 1.433 27.740 2.235 1.00 31.31 307 GLU A CA 1
ATOM 2445 C C . GLU A 1 307 ? 1.221 28.137 0.761 1.00 31.31 307 GLU A C 1
ATOM 2447 O O . GLU A 1 307 ? 2.171 28.591 0.110 1.00 31.31 307 GLU A O 1
ATOM 2452 N N . PRO A 1 308 ? 0.005 27.990 0.198 1.00 30.08 308 PRO A N 1
ATOM 2453 C CA . PRO A 1 308 ? -0.251 28.345 -1.190 1.00 30.08 308 PRO A CA 1
ATOM 2454 C C . PRO A 1 308 ? -0.171 29.865 -1.370 1.00 30.08 308 PRO A C 1
ATOM 2456 O O . PRO A 1 308 ? -0.988 30.621 -0.836 1.00 30.08 308 PRO A O 1
ATOM 2459 N N . ARG A 1 309 ? 0.799 30.335 -2.163 1.00 27.73 309 ARG A N 1
ATOM 2460 C CA . ARG A 1 309 ? 0.851 31.742 -2.576 1.00 27.73 309 ARG A CA 1
ATOM 2461 C C . ARG A 1 309 ? -0.328 32.057 -3.491 1.00 27.73 309 ARG A C 1
ATOM 2463 O O . ARG A 1 309 ? -0.336 31.698 -4.664 1.00 27.73 309 ARG A O 1
ATOM 2470 N N . VAL A 1 310 ? -1.295 32.795 -2.955 1.00 33.19 310 VAL A N 1
ATOM 2471 C CA . VAL A 1 310 ? -2.330 33.455 -3.753 1.00 33.19 310 VAL A CA 1
ATOM 2472 C C . VAL A 1 310 ? -1.693 34.645 -4.470 1.00 33.19 310 VAL A C 1
ATOM 2474 O O . VAL A 1 310 ? -1.628 35.751 -3.931 1.00 33.19 310 VAL A O 1
ATOM 2477 N N . ASP A 1 311 ? -1.212 34.427 -5.693 1.00 34.16 311 ASP A N 1
ATOM 2478 C CA . ASP A 1 311 ? -0.760 35.522 -6.549 1.00 34.16 311 ASP A CA 1
ATOM 2479 C C . ASP A 1 311 ? -1.960 36.385 -6.961 1.00 34.16 311 ASP A C 1
ATOM 2481 O O . ASP A 1 311 ? -2.777 36.030 -7.814 1.00 34.16 311 ASP A O 1
ATOM 2485 N N . HIS A 1 312 ? -2.061 37.567 -6.350 1.00 33.00 312 HIS A N 1
ATOM 2486 C CA . HIS A 1 312 ? -3.028 38.597 -6.718 1.00 33.00 312 HIS A CA 1
ATOM 2487 C C . HIS A 1 312 ? -2.684 39.223 -8.083 1.00 33.00 312 HIS A C 1
ATOM 2489 O O . HIS A 1 312 ? -2.244 40.373 -8.175 1.00 33.00 312 HIS A O 1
ATOM 2495 N N . LEU A 1 313 ? -2.949 38.489 -9.166 1.00 33.50 313 LEU A N 1
ATOM 2496 C CA . LEU A 1 313 ? -2.970 39.015 -10.531 1.00 33.50 313 LEU A CA 1
ATOM 2497 C C . LEU A 1 313 ? -4.166 39.955 -10.723 1.00 33.50 313 LEU A C 1
ATOM 2499 O O . LEU A 1 313 ? -5.189 39.601 -11.303 1.00 33.50 313 LEU A O 1
ATOM 2503 N N . ASN A 1 314 ? -4.024 41.189 -10.241 1.00 33.47 314 ASN A N 1
ATOM 2504 C CA . ASN A 1 314 ? -4.995 42.248 -10.485 1.00 33.47 314 ASN A CA 1
ATOM 2505 C C . ASN A 1 314 ? -4.304 43.566 -10.867 1.00 33.47 314 ASN A C 1
ATOM 2507 O O . ASN A 1 314 ? -4.199 44.499 -10.070 1.00 33.47 314 ASN A O 1
ATOM 2511 N N . ARG A 1 315 ? -3.820 43.634 -12.116 1.00 32.50 315 ARG A N 1
ATOM 2512 C CA . ARG A 1 315 ? -3.489 44.884 -12.821 1.00 32.50 315 ARG A CA 1
ATOM 2513 C C . ARG A 1 315 ? -3.660 44.714 -14.332 1.00 32.50 315 ARG A C 1
ATOM 2515 O O . ARG A 1 315 ? -2.854 44.063 -14.989 1.00 32.50 315 ARG A O 1
ATOM 2522 N N . SER A 1 316 ? -4.714 45.323 -14.871 1.00 29.45 316 SER A N 1
ATOM 2523 C CA . SER A 1 316 ? -5.017 45.337 -16.306 1.00 29.45 316 SER A CA 1
ATOM 2524 C C . SER A 1 316 ? -3.942 46.058 -17.134 1.00 29.45 316 SER A C 1
ATOM 2526 O O . SER A 1 316 ? -3.353 47.031 -16.656 1.00 29.45 316 SER A O 1
ATOM 2528 N N . PRO A 1 317 ? -3.730 45.661 -18.402 1.00 34.84 317 PRO A N 1
ATOM 2529 C CA . PRO A 1 317 ? -2.810 46.343 -19.300 1.00 34.84 317 PRO A CA 1
ATOM 2530 C C . PRO A 1 317 ? -3.454 47.584 -19.934 1.00 34.84 317 PRO A C 1
ATOM 2532 O O . PRO A 1 317 ? -4.543 47.521 -20.502 1.00 34.84 317 PRO A O 1
ATOM 2535 N N . VAL A 1 318 ? -2.725 48.701 -19.932 1.00 33.66 318 VAL A N 1
ATOM 2536 C CA . VAL A 1 318 ? -2.978 49.849 -20.815 1.00 33.66 318 VAL A CA 1
ATOM 2537 C C . VAL A 1 318 ? -1.701 50.077 -21.624 1.00 33.66 318 VAL A C 1
ATOM 2539 O O . VAL A 1 318 ? -0.676 50.462 -21.071 1.00 33.66 318 VAL A O 1
ATOM 2542 N N . GLY A 1 319 ? -1.741 49.771 -22.925 1.00 28.55 319 GLY A N 1
ATOM 2543 C CA . GLY A 1 319 ? -0.659 50.091 -23.869 1.00 28.55 319 GLY A CA 1
ATOM 2544 C C . GLY A 1 319 ? -0.793 51.530 -24.394 1.00 28.55 319 GLY A C 1
ATOM 2545 O O . GLY A 1 319 ? -1.314 52.387 -23.685 1.00 28.55 319 GLY A O 1
ATOM 2546 N N . PRO A 1 320 ? -0.480 51.809 -25.674 1.00 49.81 320 PRO A N 1
ATOM 2547 C CA . PRO A 1 320 ? 0.375 51.061 -26.600 1.00 49.81 320 PRO A CA 1
ATOM 2548 C C . PRO A 1 320 ? 1.401 51.976 -27.312 1.00 49.81 320 PRO A C 1
ATOM 2550 O O . PRO A 1 320 ? 1.162 53.168 -27.486 1.00 49.81 320 PRO A O 1
ATOM 2553 N N . HIS A 1 321 ? 2.469 51.420 -27.894 1.00 32.03 321 HIS A N 1
ATOM 2554 C CA . HIS A 1 321 ? 3.157 52.091 -29.009 1.00 32.03 321 HIS A CA 1
ATOM 2555 C C . HIS A 1 321 ? 3.477 51.136 -30.164 1.00 32.03 321 HIS A C 1
ATOM 2557 O O . HIS A 1 321 ? 3.446 49.917 -30.032 1.00 32.03 321 HIS A O 1
ATOM 2563 N N . ARG A 1 322 ? 3.606 51.725 -31.355 1.00 31.61 322 ARG A N 1
ATOM 2564 C CA . ARG A 1 322 ? 3.191 51.154 -32.644 1.00 31.61 322 ARG A CA 1
ATOM 2565 C C . ARG A 1 322 ? 4.334 51.269 -33.657 1.00 31.61 322 ARG A C 1
ATOM 2567 O O . ARG A 1 322 ? 5.057 52.261 -33.609 1.00 31.61 322 ARG A O 1
ATOM 2574 N N . ARG A 1 323 ? 4.312 50.395 -34.677 1.00 33.22 323 ARG A N 1
ATOM 2575 C CA . ARG A 1 323 ? 5.160 50.351 -35.901 1.00 33.22 323 ARG A CA 1
ATOM 2576 C C . ARG A 1 323 ? 6.449 49.517 -35.733 1.00 33.22 323 ARG A C 1
ATOM 2578 O O . ARG A 1 323 ? 7.048 49.550 -34.673 1.00 33.22 323 ARG A O 1
ATOM 2585 N N . ARG A 1 324 ? 6.900 48.771 -36.754 1.00 30.52 324 ARG A N 1
ATOM 2586 C CA . ARG A 1 324 ? 6.551 48.835 -38.196 1.00 30.52 324 ARG A CA 1
ATOM 2587 C C . ARG A 1 324 ? 6.523 47.442 -38.855 1.00 30.52 324 ARG A C 1
ATOM 2589 O O . ARG A 1 324 ? 7.231 46.547 -38.419 1.00 30.52 324 ARG A O 1
ATOM 2596 N N . PHE A 1 325 ? 5.702 47.307 -39.897 1.00 34.66 325 PHE A N 1
ATOM 2597 C CA . PHE A 1 325 ? 5.717 46.192 -40.854 1.00 34.66 325 PHE A CA 1
ATOM 2598 C C . PHE A 1 325 ? 7.020 46.198 -41.676 1.00 34.66 325 PHE A C 1
ATOM 2600 O O . PHE A 1 325 ? 7.567 47.279 -41.894 1.00 34.66 325 PHE A O 1
ATOM 2607 N N . ASP A 1 326 ? 7.473 45.033 -42.156 1.00 31.59 326 ASP A N 1
ATOM 2608 C CA . ASP A 1 326 ? 7.330 44.641 -43.575 1.00 31.59 326 ASP A CA 1
ATOM 2609 C C . ASP A 1 326 ? 7.623 43.135 -43.788 1.00 31.59 326 ASP A C 1
ATOM 2611 O O . ASP A 1 326 ? 8.131 42.459 -42.895 1.00 31.59 326 ASP A O 1
ATOM 2615 N N . ALA A 1 327 ? 7.181 42.591 -44.930 1.00 35.09 327 ALA A N 1
ATOM 2616 C CA . ALA A 1 327 ? 7.010 41.154 -45.209 1.00 35.09 327 ALA A CA 1
ATOM 2617 C C . ALA A 1 327 ? 8.002 40.622 -46.304 1.00 35.09 327 ALA A C 1
ATOM 2619 O O . ALA A 1 327 ? 8.800 41.410 -46.808 1.00 35.09 327 ALA A O 1
ATOM 2620 N N . PRO A 1 328 ? 8.025 39.306 -46.644 1.00 42.78 328 PRO A N 1
ATOM 2621 C CA . PRO A 1 328 ? 9.157 38.590 -47.293 1.00 42.78 328 PRO A CA 1
ATOM 2622 C C . PRO A 1 328 ? 8.966 38.456 -48.837 1.00 42.78 328 PRO A C 1
ATOM 2624 O O . PRO A 1 328 ? 8.167 39.232 -49.364 1.00 42.78 328 PRO A O 1
ATOM 2627 N N . PRO A 1 329 ? 9.538 37.481 -49.610 1.00 50.81 329 PRO A N 1
ATOM 2628 C CA . PRO A 1 329 ? 10.636 36.487 -49.438 1.00 50.81 329 PRO A CA 1
ATOM 2629 C C . PRO A 1 329 ? 11.698 36.663 -50.587 1.00 50.81 329 PRO A C 1
ATOM 2631 O O . PRO A 1 329 ? 11.929 37.823 -50.923 1.00 50.81 329 PRO A O 1
ATOM 2634 N N . PRO A 1 330 ? 12.300 35.662 -51.305 1.00 49.12 330 PRO A N 1
ATOM 2635 C CA . PRO A 1 330 ? 12.644 34.233 -51.068 1.00 49.12 330 PRO A CA 1
ATOM 2636 C C . PRO A 1 330 ? 14.104 33.809 -51.478 1.00 49.12 330 PRO A C 1
ATOM 2638 O O . PRO A 1 330 ? 14.882 34.620 -51.965 1.00 49.12 330 PRO A O 1
ATOM 2641 N N . ALA A 1 331 ? 14.394 32.488 -51.420 1.00 36.19 331 ALA A N 1
ATOM 2642 C CA . ALA A 1 331 ? 15.080 31.660 -52.457 1.00 36.19 331 ALA A CA 1
ATOM 2643 C C . ALA A 1 331 ? 16.469 30.985 -52.208 1.00 36.19 331 ALA A C 1
ATOM 2645 O O . ALA A 1 331 ? 17.508 31.625 -52.150 1.00 36.19 331 ALA A O 1
ATOM 2646 N N . GLN A 1 332 ? 16.439 29.646 -52.364 1.00 38.22 332 GLN A N 1
ATOM 2647 C CA . GLN A 1 332 ? 17.343 28.776 -53.160 1.00 38.22 332 GLN A CA 1
ATOM 2648 C C . GLN A 1 332 ? 18.701 28.204 -52.652 1.00 38.22 332 GLN A C 1
ATOM 2650 O O . GLN A 1 332 ? 19.663 28.916 -52.409 1.00 38.22 332 GLN A O 1
ATOM 2655 N N . ARG A 1 333 ? 18.771 26.861 -52.830 1.00 38.50 333 ARG A N 1
ATOM 2656 C CA . ARG A 1 333 ? 19.886 25.971 -53.269 1.00 38.50 333 ARG A CA 1
ATOM 2657 C C . ARG A 1 333 ? 20.757 25.220 -52.238 1.00 38.50 333 ARG A C 1
ATOM 2659 O O . ARG A 1 333 ? 21.551 25.793 -51.507 1.00 38.50 333 ARG A O 1
ATOM 2666 N N . ARG A 1 334 ? 20.693 23.879 -52.354 1.00 41.69 334 ARG A N 1
ATOM 2667 C CA . ARG A 1 334 ? 21.773 22.914 -52.044 1.00 41.69 334 ARG A CA 1
ATOM 2668 C C . ARG A 1 334 ? 23.025 23.205 -52.898 1.00 41.69 334 ARG A C 1
ATOM 2670 O O . ARG A 1 334 ? 22.892 23.777 -53.983 1.00 41.69 334 ARG A O 1
ATOM 2677 N N . PRO A 1 335 ? 24.188 22.663 -52.509 1.00 46.22 335 PRO A N 1
ATOM 2678 C CA . PRO A 1 335 ? 24.684 21.525 -53.294 1.00 46.22 335 PRO A CA 1
ATOM 2679 C C . PRO A 1 335 ? 25.143 20.326 -52.448 1.00 46.22 335 PRO A C 1
ATOM 2681 O O . PRO A 1 335 ? 25.451 20.445 -51.268 1.00 46.22 335 PRO A O 1
ATOM 2684 N N . THR A 1 336 ? 25.183 19.167 -53.100 1.00 41.03 336 THR A N 1
ATOM 2685 C CA . THR A 1 336 ? 25.864 17.937 -52.670 1.00 41.03 336 THR A CA 1
ATOM 2686 C C . THR A 1 336 ? 27.352 17.972 -53.016 1.00 41.03 336 THR A C 1
ATOM 2688 O O . THR A 1 336 ? 27.691 18.379 -54.129 1.00 41.03 336 THR A O 1
ATOM 2691 N N . MET A 1 337 ? 28.185 17.383 -52.159 1.00 38.91 337 MET A N 1
ATOM 2692 C CA . MET A 1 337 ? 28.992 16.205 -52.517 1.00 38.91 337 MET A CA 1
ATOM 2693 C C . MET A 1 337 ? 28.955 15.220 -51.350 1.00 38.91 337 MET A C 1
ATOM 2695 O O . MET A 1 337 ? 28.824 15.711 -50.208 1.00 38.91 337 MET A O 1
#

Secondary structure (DSSP, 8-state):
-EEE-GGG-TT-GGG-GGGEEEE--SS-SEEE-TTSEEEEEEEEEE---HHHHHHHHHHH---GGGGGG--HHHHS--EEEEEEEETTEEEEEEEEESSHHHHHHHHHHHH--PPPHHHHHHHHHHHHHHHTTTSBGGGHHHHHHHHHHHHHHHHHT-TT-HHHHHHHHHHHHHHHHHHHHHHHHHHHHHHHHHHTT--GGGBGGG--HHHHHHHHHHHHHHS---HHHHHHHHHHHHHHHHHHHHTTS--HHHHHHHHHHHHSHHHHHHHHHHHHHHHHHHTGGGG--------------------------------------------------